Protein AF-A0A222XC45-F1 (afdb_monomer)

Secondary structure (DSSP, 8-state):
-EEEE----TTTTT--SS-SS-BHHHHHHHHHHHHHHS-EEEE-SS--S-EE-SSS-GGG--TT-EEES----SSPPPPTTTSTT-EEEEESSHHHHHHHHHTT---TT--EE--GGGGHHHHTHHHHHH-PPPTT-EEEE--GGGHHHHTT--SSEE--SBS-HHHHHHHHHH-SEEEESSHHHHHHHHHTT--EEE---SS---HHHHHHHHHHTTPPP-PPPPHHHHHHSPPP---------GGGS----HHHHHHTT-EE-

Structure (mmCIF, N/CA/C/O backbone):
data_AF-A0A222XC45-F1
#
_entry.id   AF-A0A222XC45-F1
#
loop_
_atom_site.group_PDB
_atom_site.id
_atom_site.type_symbol
_atom_site.label_atom_id
_atom_site.label_alt_id
_atom_site.label_comp_id
_atom_site.label_asym_id
_atom_site.label_entity_id
_atom_site.label_seq_id
_atom_site.pdbx_PDB_ins_code
_atom_site.Cartn_x
_atom_site.Cartn_y
_atom_site.Cartn_z
_atom_site.occupancy
_atom_site.B_iso_or_equiv
_atom_site.auth_seq_id
_atom_site.auth_comp_id
_atom_site.auth_asym_id
_atom_site.auth_atom_id
_atom_site.pdbx_PDB_model_num
ATOM 1 N N . MET A 1 1 ? 15.148 -17.711 -8.755 1.00 93.00 1 MET A N 1
ATOM 2 C CA . MET A 1 1 ? 14.797 -16.558 -9.605 1.00 93.00 1 MET A CA 1
ATOM 3 C C . MET A 1 1 ? 14.612 -15.348 -8.702 1.00 93.00 1 MET A C 1
ATOM 5 O O . MET A 1 1 ? 13.941 -15.463 -7.682 1.00 93.00 1 MET A O 1
ATOM 9 N N . GLU A 1 2 ? 15.251 -14.234 -9.032 1.00 96.19 2 GLU A N 1
ATOM 10 C CA . GLU A 1 2 ? 15.217 -12.969 -8.301 1.00 96.19 2 GLU A CA 1
ATOM 11 C C . GLU A 1 2 ? 14.488 -11.900 -9.123 1.00 96.19 2 GLU A C 1
ATOM 13 O O . GLU A 1 2 ? 14.748 -11.747 -10.317 1.00 96.19 2 GLU A O 1
ATOM 18 N N . LEU A 1 3 ? 13.619 -11.124 -8.477 1.00 97.62 3 LEU A N 1
ATOM 19 C CA . LEU A 1 3 ? 12.973 -9.950 -9.057 1.00 97.62 3 LEU A CA 1
ATOM 20 C C . LEU A 1 3 ? 13.568 -8.674 -8.450 1.00 97.62 3 LEU A C 1
ATOM 22 O O . LEU A 1 3 ? 13.456 -8.422 -7.249 1.00 97.62 3 LEU A O 1
ATOM 26 N N . ARG A 1 4 ? 14.172 -7.837 -9.291 1.00 97.19 4 ARG A N 1
ATOM 27 C CA . ARG A 1 4 ? 14.658 -6.506 -8.931 1.00 97.19 4 ARG A CA 1
ATOM 28 C C . ARG A 1 4 ? 13.483 -5.551 -8.766 1.00 97.19 4 ARG A C 1
ATOM 30 O O . ARG A 1 4 ? 12.680 -5.349 -9.675 1.00 97.19 4 ARG A O 1
ATOM 37 N N . THR A 1 5 ? 13.430 -4.919 -7.604 1.00 96.25 5 THR A N 1
ATOM 38 C CA . THR A 1 5 ? 12.407 -3.938 -7.234 1.00 96.25 5 THR A CA 1
ATOM 39 C C . THR A 1 5 ? 13.039 -2.779 -6.470 1.00 96.25 5 THR A C 1
ATOM 41 O O . THR A 1 5 ? 14.241 -2.775 -6.200 1.00 96.25 5 THR A O 1
ATOM 44 N N . PHE A 1 6 ? 12.222 -1.815 -6.067 1.00 95.88 6 PHE A N 1
ATOM 45 C CA . PHE A 1 6 ? 12.532 -0.933 -4.959 1.00 95.88 6 PHE A CA 1
ATOM 46 C C . PHE A 1 6 ? 11.305 -0.793 -4.067 1.00 95.88 6 PHE A C 1
ATOM 48 O O . PHE A 1 6 ? 10.217 -0.510 -4.553 1.00 95.88 6 PHE A O 1
ATOM 55 N N . TYR A 1 7 ? 11.505 -0.941 -2.763 1.00 93.56 7 TYR A N 1
ATOM 56 C CA . TYR A 1 7 ? 10.525 -0.600 -1.736 1.00 93.56 7 TYR A CA 1
ATOM 57 C C . TYR A 1 7 ? 11.253 -0.071 -0.500 1.00 93.56 7 TYR A C 1
ATOM 59 O O . TYR A 1 7 ? 12.473 -0.238 -0.351 1.00 93.56 7 TYR A O 1
ATOM 67 N N . TRP A 1 8 ? 10.520 0.606 0.382 1.00 90.69 8 TRP A N 1
ATOM 68 C CA . TRP A 1 8 ? 11.101 1.094 1.623 1.00 90.69 8 TRP A CA 1
ATOM 69 C C . TRP A 1 8 ? 11.318 -0.070 2.596 1.00 90.69 8 TRP A C 1
ATOM 71 O O . TRP A 1 8 ? 10.376 -0.593 3.178 1.00 90.69 8 TRP A O 1
ATOM 81 N N . ASP A 1 9 ? 12.574 -0.484 2.767 1.00 85.81 9 ASP A N 1
ATOM 82 C CA . ASP A 1 9 ? 12.942 -1.557 3.690 1.00 85.81 9 ASP A CA 1
ATOM 83 C C . ASP A 1 9 ? 13.666 -0.993 4.915 1.00 85.81 9 ASP A C 1
ATOM 85 O O . ASP A 1 9 ? 14.833 -0.593 4.852 1.00 85.81 9 ASP A O 1
ATOM 89 N N . ALA A 1 10 ? 12.970 -0.982 6.050 1.00 81.94 10 ALA A N 1
ATOM 90 C CA . ALA A 1 10 ? 13.527 -0.535 7.320 1.00 81.94 10 ALA A CA 1
ATOM 91 C C . ALA A 1 10 ? 14.574 -1.498 7.901 1.00 81.94 10 ALA A C 1
ATOM 93 O O . ALA A 1 10 ? 15.380 -1.103 8.744 1.00 81.94 10 ALA A O 1
ATOM 94 N N . THR A 1 11 ? 14.579 -2.753 7.446 1.00 75.81 11 THR A N 1
ATOM 95 C CA . THR A 1 11 ? 15.481 -3.795 7.934 1.00 75.81 11 THR A CA 1
ATOM 96 C C . THR A 1 11 ? 16.812 -3.838 7.190 1.00 75.81 11 THR A C 1
ATOM 98 O O . THR A 1 11 ? 17.603 -4.711 7.492 1.00 75.81 11 THR A O 1
ATOM 101 N N . LYS A 1 12 ? 17.098 -2.950 6.221 1.00 66.12 12 LYS A N 1
ATOM 102 C CA . LYS A 1 12 ? 18.358 -2.950 5.434 1.00 66.12 12 LYS A CA 1
ATOM 103 C C . LYS A 1 12 ? 18.837 -4.373 5.067 1.00 66.12 12 LYS A C 1
ATOM 105 O O . LYS A 1 12 ? 19.888 -4.814 5.529 1.00 66.12 12 LYS A O 1
ATOM 110 N N . ASN A 1 13 ? 18.067 -5.095 4.251 1.00 59.66 13 ASN A N 1
ATOM 111 C CA . ASN A 1 13 ? 18.338 -6.494 3.874 1.00 59.66 13 ASN A CA 1
ATOM 112 C C . ASN A 1 13 ? 18.272 -7.492 5.053 1.00 59.66 13 ASN A C 1
ATOM 114 O O . ASN A 1 13 ? 19.072 -8.422 5.119 1.00 59.66 13 ASN A O 1
ATOM 118 N N . GLY A 1 14 ? 17.323 -7.321 5.982 1.00 59.28 14 GLY A N 1
ATOM 119 C CA . GLY A 1 14 ? 17.090 -8.267 7.084 1.00 59.28 14 GLY A CA 1
ATOM 120 C C . GLY A 1 14 ? 17.955 -8.064 8.336 1.00 59.28 14 GLY A C 1
ATOM 121 O O . GLY A 1 14 ? 17.936 -8.905 9.228 1.00 59.28 14 GLY A O 1
ATOM 122 N N . THR A 1 15 ? 18.691 -6.956 8.434 1.00 58.00 15 THR A N 1
ATOM 123 C CA . THR A 1 15 ? 19.473 -6.559 9.613 1.00 58.00 15 THR A CA 1
ATOM 124 C C . THR A 1 15 ? 19.012 -5.211 10.184 1.00 58.00 15 THR A C 1
ATOM 126 O O . THR A 1 15 ? 19.318 -4.135 9.669 1.00 58.00 15 THR A O 1
ATOM 129 N N . SER A 1 16 ? 18.281 -5.244 11.299 1.00 72.94 16 SER A N 1
ATOM 130 C CA . SER A 1 16 ? 17.958 -4.039 12.066 1.00 72.94 16 SER A CA 1
ATOM 131 C C . SER A 1 16 ? 17.801 -4.354 13.545 1.00 72.94 16 SER A C 1
ATOM 133 O O . SER A 1 16 ? 17.233 -5.373 13.916 1.00 72.94 16 SER A O 1
ATOM 135 N N . THR A 1 17 ? 18.300 -3.458 14.394 1.00 68.25 17 THR A N 1
ATOM 136 C CA . THR A 1 17 ? 18.065 -3.490 15.845 1.00 68.25 17 THR A CA 1
ATOM 137 C C . THR A 1 17 ? 16.807 -2.720 16.250 1.00 68.25 17 THR A C 1
ATOM 139 O O . THR A 1 17 ? 16.360 -2.841 17.383 1.00 68.25 17 THR A O 1
ATOM 142 N N . ALA A 1 18 ? 16.234 -1.928 15.335 1.00 81.50 18 ALA A N 1
ATOM 143 C CA . ALA A 1 18 ? 15.063 -1.080 15.574 1.00 81.50 18 ALA A CA 1
ATOM 144 C C . ALA A 1 18 ? 13.784 -1.592 14.887 1.00 81.50 18 ALA A C 1
ATOM 146 O O . ALA A 1 18 ? 12.717 -0.992 15.050 1.00 81.50 18 ALA A O 1
ATOM 147 N N . TRP A 1 19 ? 13.913 -2.647 14.076 1.00 86.75 19 TRP A N 1
ATOM 148 C CA . TRP A 1 19 ? 12.827 -3.234 13.300 1.00 86.75 19 TRP A CA 1
ATOM 149 C C . TRP A 1 19 ? 12.887 -4.753 13.341 1.00 86.75 19 TRP A C 1
ATOM 151 O O . TRP A 1 19 ? 13.942 -5.325 13.072 1.00 86.75 19 TRP A O 1
ATOM 161 N N . ARG A 1 20 ? 11.755 -5.388 13.638 1.00 87.69 20 ARG A N 1
ATOM 162 C CA . ARG A 1 20 ? 11.613 -6.846 13.672 1.00 87.69 20 ARG A CA 1
ATOM 163 C C . ARG A 1 20 ? 11.425 -7.425 12.272 1.00 87.69 20 ARG A C 1
ATOM 165 O O . ARG A 1 20 ? 12.093 -8.389 11.916 1.00 87.69 20 ARG A O 1
ATOM 172 N N . ALA A 1 21 ? 10.504 -6.853 11.501 1.00 87.50 21 ALA A N 1
ATOM 173 C CA . ALA A 1 21 ? 10.130 -7.322 10.167 1.00 87.50 21 ALA A CA 1
ATOM 174 C C . ALA A 1 21 ? 10.193 -6.208 9.109 1.00 87.50 21 ALA A C 1
ATOM 176 O O . ALA A 1 21 ? 10.491 -6.486 7.949 1.00 87.50 21 ALA A O 1
ATOM 177 N N . GLY A 1 22 ? 9.962 -4.953 9.504 1.00 91.75 22 GLY A N 1
ATOM 178 C CA . GLY A 1 22 ? 9.753 -3.823 8.598 1.00 91.75 22 GLY A CA 1
ATOM 179 C C . GLY A 1 22 ? 8.279 -3.420 8.523 1.00 91.75 22 GLY A C 1
ATOM 180 O O . GLY A 1 22 ? 7.419 -4.074 9.099 1.00 91.75 22 GLY A O 1
ATOM 181 N N . ASN A 1 23 ? 7.971 -2.328 7.820 1.00 94.12 23 ASN A N 1
ATOM 182 C CA . ASN A 1 23 ? 6.582 -1.898 7.629 1.00 94.12 23 ASN A CA 1
ATOM 183 C C . ASN A 1 23 ? 5.822 -2.938 6.803 1.00 94.12 23 ASN A C 1
ATOM 185 O O . ASN A 1 23 ? 6.148 -3.143 5.636 1.00 94.12 23 ASN A O 1
ATOM 189 N N . ALA A 1 24 ? 4.802 -3.554 7.398 1.00 96.06 24 ALA A N 1
ATOM 190 C CA . ALA A 1 24 ? 4.025 -4.633 6.801 1.00 96.06 24 ALA A CA 1
ATOM 191 C C . ALA A 1 24 ? 3.555 -4.333 5.368 1.00 96.06 24 ALA A C 1
ATOM 193 O O . ALA A 1 24 ? 3.669 -5.185 4.496 1.00 96.06 24 ALA A O 1
ATOM 194 N N . GLY A 1 25 ? 3.084 -3.122 5.066 1.00 94.88 25 GLY A N 1
ATOM 195 C CA . GLY A 1 25 ? 2.638 -2.835 3.700 1.00 94.88 25 GLY A CA 1
ATOM 196 C C . GLY A 1 25 ? 3.777 -2.639 2.697 1.00 94.88 25 GLY A C 1
ATOM 197 O O . GLY A 1 25 ? 3.625 -2.993 1.535 1.00 94.88 25 GLY A O 1
ATOM 198 N N . ASP A 1 26 ? 4.949 -2.170 3.132 1.00 95.31 26 ASP A N 1
ATOM 199 C CA . ASP A 1 26 ? 6.130 -2.149 2.262 1.00 95.31 26 ASP A CA 1
ATOM 200 C C . ASP A 1 26 ? 6.701 -3.569 2.071 1.00 95.31 26 ASP A C 1
ATOM 202 O O . ASP A 1 26 ? 7.092 -3.941 0.964 1.00 95.31 26 ASP A O 1
ATOM 206 N N . VAL A 1 27 ? 6.696 -4.396 3.124 1.00 95.50 27 VAL A N 1
ATOM 207 C CA . VAL A 1 27 ? 7.134 -5.804 3.089 1.00 95.50 27 VAL A CA 1
ATOM 208 C C . VAL A 1 27 ? 6.237 -6.658 2.190 1.00 95.50 27 VAL A C 1
ATOM 210 O O . VAL A 1 27 ? 6.737 -7.591 1.566 1.00 95.50 27 VAL A O 1
ATOM 213 N N . PHE A 1 28 ? 4.958 -6.304 2.042 1.00 97.25 28 PHE A N 1
ATOM 214 C CA . PHE A 1 28 ? 3.998 -6.992 1.171 1.00 97.25 28 PHE A CA 1
ATOM 215 C C . PHE A 1 28 ? 4.427 -7.073 -0.304 1.00 97.25 28 PHE A C 1
ATOM 217 O O . PHE A 1 28 ? 4.005 -7.978 -1.022 1.00 97.25 28 PHE A O 1
ATOM 224 N N . ASN A 1 29 ? 5.343 -6.205 -0.756 1.00 97.06 29 ASN A N 1
ATOM 225 C CA . ASN A 1 29 ? 5.992 -6.358 -2.062 1.00 97.06 29 ASN A CA 1
ATOM 226 C C . ASN A 1 29 ? 6.600 -7.769 -2.241 1.00 97.06 29 ASN A C 1
ATOM 228 O O . ASN A 1 29 ? 6.591 -8.295 -3.354 1.00 97.06 29 ASN A O 1
ATOM 232 N N . ARG A 1 30 ? 7.131 -8.383 -1.168 1.00 95.50 30 ARG A N 1
ATOM 233 C CA . ARG A 1 30 ? 7.750 -9.724 -1.199 1.00 95.50 30 ARG A CA 1
ATOM 234 C C . ARG A 1 30 ? 6.730 -10.791 -1.550 1.00 95.50 30 ARG A C 1
ATOM 236 O O . ARG A 1 30 ? 6.966 -11.573 -2.466 1.00 95.50 30 ARG A O 1
ATOM 243 N N . ASP A 1 31 ? 5.589 -10.748 -0.881 1.00 96.31 31 ASP A N 1
ATOM 244 C CA . ASP A 1 31 ? 4.510 -11.697 -1.103 1.00 96.31 31 ASP A CA 1
ATOM 245 C C . ASP A 1 31 ? 3.952 -11.542 -2.525 1.00 96.31 31 ASP A C 1
ATOM 247 O O . ASP A 1 31 ? 3.673 -12.536 -3.189 1.00 96.31 31 ASP A O 1
ATOM 251 N N . LEU A 1 32 ? 3.823 -10.302 -3.025 1.00 96.88 32 LEU A N 1
ATOM 252 C CA . LEU A 1 32 ? 3.335 -10.042 -4.385 1.00 96.88 32 LEU A CA 1
ATOM 253 C C . LEU A 1 32 ? 4.292 -10.604 -5.438 1.00 96.88 32 LEU A C 1
ATOM 255 O O . LEU A 1 32 ? 3.852 -11.193 -6.421 1.00 96.88 32 LEU A O 1
ATOM 259 N N . ALA A 1 33 ? 5.599 -10.438 -5.243 1.00 96.88 33 ALA A N 1
ATOM 260 C CA . ALA A 1 33 ? 6.601 -10.970 -6.160 1.00 96.88 33 ALA A CA 1
ATOM 261 C C . ALA A 1 33 ? 6.611 -12.502 -6.198 1.00 96.88 33 ALA A C 1
ATOM 263 O O . ALA A 1 33 ? 6.712 -13.094 -7.276 1.00 96.88 33 ALA A O 1
ATOM 264 N N . GLU A 1 34 ? 6.487 -13.138 -5.033 1.00 96.75 34 GLU A N 1
ATOM 265 C CA . GLU A 1 34 ? 6.388 -14.591 -4.932 1.00 96.75 34 GLU A CA 1
ATOM 266 C C . GLU A 1 34 ? 5.096 -15.095 -5.578 1.00 96.75 34 GLU A C 1
ATOM 268 O O . GLU A 1 34 ? 5.139 -16.020 -6.384 1.00 96.75 34 GLU A O 1
ATOM 273 N N . TYR A 1 35 ? 3.967 -14.437 -5.314 1.00 96.38 35 TYR A N 1
ATOM 274 C CA . TYR A 1 35 ? 2.675 -14.815 -5.875 1.00 96.38 35 TYR A CA 1
ATOM 275 C C . TYR A 1 35 ? 2.621 -14.656 -7.404 1.00 96.38 35 TYR A C 1
ATOM 277 O O . TYR A 1 35 ? 2.186 -15.565 -8.107 1.00 96.38 35 TYR A O 1
ATOM 285 N N . LEU A 1 36 ? 3.068 -13.512 -7.933 1.00 96.56 36 LEU A N 1
ATOM 286 C CA . LEU A 1 36 ? 2.960 -13.193 -9.361 1.00 96.56 36 LEU A CA 1
ATOM 287 C C . LEU A 1 36 ? 4.013 -13.907 -10.216 1.00 96.56 36 LEU A C 1
ATOM 289 O O . LEU A 1 36 ? 3.746 -14.234 -11.372 1.00 96.56 36 LEU A O 1
ATOM 293 N N . TYR A 1 37 ? 5.216 -14.123 -9.677 1.00 97.25 37 TYR A N 1
ATOM 294 C CA . TYR A 1 37 ? 6.362 -14.572 -10.472 1.00 97.25 37 TYR A CA 1
ATOM 295 C C . TYR A 1 37 ? 7.114 -15.761 -9.877 1.00 97.25 37 TYR A C 1
ATOM 297 O O . TYR A 1 37 ? 8.051 -16.234 -10.512 1.00 97.25 37 TYR A O 1
ATOM 305 N N . GLY A 1 38 ? 6.780 -16.240 -8.675 1.00 96.81 38 GLY A N 1
ATOM 306 C CA . GLY A 1 38 ? 7.584 -17.253 -7.982 1.00 96.81 38 GLY A CA 1
ATOM 307 C C . GLY A 1 38 ? 9.016 -16.778 -7.712 1.00 96.81 38 GLY A C 1
ATOM 308 O O . GLY A 1 38 ? 9.960 -17.570 -7.772 1.00 96.81 38 GLY A O 1
ATOM 309 N N . ALA A 1 39 ? 9.202 -15.469 -7.512 1.00 96.81 39 ALA A N 1
ATOM 310 C CA . ALA A 1 39 ? 10.512 -14.838 -7.417 1.00 96.81 39 ALA A CA 1
ATOM 311 C C . ALA A 1 39 ? 10.760 -14.238 -6.033 1.00 96.81 39 ALA A C 1
ATOM 313 O O . ALA A 1 39 ? 9.886 -13.607 -5.444 1.00 96.81 39 ALA A O 1
ATOM 314 N N . GLN A 1 40 ? 11.998 -14.359 -5.555 1.00 95.69 40 GLN A N 1
ATOM 315 C CA . GLN A 1 40 ? 12.440 -13.637 -4.366 1.00 95.69 40 GLN A CA 1
ATOM 316 C C . GLN A 1 40 ? 12.762 -12.189 -4.729 1.00 95.69 40 GLN A C 1
ATOM 318 O O . GLN A 1 40 ? 13.377 -11.918 -5.763 1.00 95.69 40 GLN A O 1
ATOM 323 N N . LEU A 1 41 ? 12.373 -11.245 -3.876 1.00 93.81 41 LEU A N 1
ATOM 324 C CA . LEU A 1 41 ? 12.697 -9.845 -4.112 1.00 93.81 41 LEU A CA 1
ATOM 325 C C . LEU A 1 41 ? 14.156 -9.524 -3.824 1.00 93.81 41 LEU A C 1
ATOM 327 O O . LEU A 1 41 ? 14.688 -9.823 -2.757 1.00 93.81 41 LEU A O 1
ATOM 331 N N . ARG A 1 42 ? 14.738 -8.753 -4.737 1.00 93.19 42 ARG A N 1
ATOM 332 C CA . ARG A 1 42 ? 16.016 -8.080 -4.565 1.00 93.19 42 ARG A CA 1
ATOM 333 C C . ARG A 1 42 ? 15.803 -6.572 -4.602 1.00 93.19 42 ARG A C 1
ATOM 335 O O . ARG A 1 42 ? 15.487 -5.998 -5.645 1.00 93.19 42 ARG A O 1
ATOM 342 N N . ASN A 1 43 ? 15.991 -5.921 -3.457 1.00 92.12 43 ASN A N 1
ATOM 343 C CA . ASN A 1 43 ? 15.847 -4.472 -3.351 1.00 92.12 43 ASN A CA 1
ATOM 344 C C . ASN A 1 43 ? 17.051 -3.769 -4.011 1.00 92.12 43 ASN A C 1
ATOM 346 O O . ASN A 1 43 ? 18.186 -3.882 -3.548 1.00 92.12 43 ASN A O 1
ATOM 350 N N . ALA A 1 44 ? 16.812 -3.064 -5.117 1.00 92.88 44 ALA A N 1
ATOM 351 C CA . ALA A 1 44 ? 17.819 -2.384 -5.923 1.00 92.88 44 ALA A CA 1
ATOM 352 C C . ALA A 1 44 ? 17.631 -0.862 -5.822 1.00 92.88 44 ALA A C 1
ATOM 354 O O . ALA A 1 44 ? 16.786 -0.264 -6.487 1.00 92.88 44 ALA A O 1
ATOM 355 N N . ALA A 1 45 ? 18.436 -0.208 -4.982 1.00 90.88 45 ALA A N 1
ATOM 356 C CA . ALA A 1 45 ? 18.274 1.218 -4.683 1.00 90.88 45 ALA A CA 1
ATOM 357 C C . ALA A 1 45 ? 18.762 2.169 -5.791 1.00 90.88 45 ALA A C 1
ATOM 359 O O . ALA A 1 45 ? 18.259 3.290 -5.874 1.00 90.88 45 ALA A O 1
ATOM 360 N N . HIS A 1 46 ? 19.727 1.735 -6.609 1.00 92.06 46 HIS A N 1
ATOM 361 C CA . HIS A 1 46 ? 20.493 2.617 -7.504 1.00 92.06 46 HIS A CA 1
ATOM 362 C C . HIS A 1 46 ? 20.515 2.173 -8.971 1.00 92.06 46 HIS A C 1
ATOM 364 O O . HIS A 1 46 ? 21.034 2.894 -9.816 1.00 92.06 46 HIS A O 1
ATOM 370 N N . ASN A 1 47 ? 19.965 1.002 -9.290 1.00 93.19 47 ASN A N 1
ATOM 371 C CA . ASN A 1 47 ? 19.946 0.470 -10.648 1.00 93.19 47 ASN A CA 1
ATOM 372 C C . ASN A 1 47 ? 18.498 0.381 -11.120 1.00 93.19 47 ASN A C 1
ATOM 374 O O . ASN A 1 47 ? 17.695 -0.256 -10.444 1.00 93.19 47 ASN A O 1
ATOM 378 N N . GLY A 1 48 ? 18.190 1.000 -12.261 1.00 95.75 48 GLY A N 1
ATOM 379 C CA . GLY A 1 48 ? 16.884 0.889 -12.909 1.00 95.75 48 GLY A CA 1
ATOM 380 C C . GLY A 1 48 ? 16.648 -0.479 -13.560 1.00 95.75 48 GLY A C 1
ATOM 381 O O . GLY A 1 48 ? 17.414 -1.432 -13.347 1.00 95.75 48 GLY A O 1
ATOM 382 N N . GLY A 1 49 ? 15.576 -0.589 -14.344 1.00 97.38 49 GLY A N 1
ATOM 383 C CA . GLY A 1 49 ? 15.093 -1.879 -14.842 1.00 97.38 49 GLY A CA 1
ATOM 384 C C . GLY A 1 49 ? 14.520 -2.723 -13.705 1.00 97.38 49 GLY A C 1
ATOM 385 O O . GLY A 1 49 ? 14.927 -3.868 -13.507 1.00 97.38 49 GLY A O 1
ATOM 386 N N . ARG A 1 50 ? 13.652 -2.116 -12.893 1.00 98.19 50 ARG A N 1
ATOM 387 C CA . ARG A 1 50 ? 12.987 -2.729 -11.737 1.00 98.19 50 ARG A CA 1
ATOM 388 C C . ARG A 1 50 ? 11.481 -2.776 -11.950 1.00 98.19 50 ARG A C 1
ATOM 390 O O . ARG A 1 50 ? 10.941 -1.972 -12.701 1.00 98.19 50 ARG A O 1
ATOM 397 N N . LEU A 1 51 ? 10.794 -3.647 -11.217 1.00 98.62 51 LEU A N 1
ATOM 398 C CA . LEU A 1 51 ? 9.340 -3.578 -11.062 1.00 98.62 51 LEU A CA 1
ATOM 399 C C . LEU A 1 51 ? 8.988 -2.883 -9.744 1.00 98.62 51 LEU A C 1
ATOM 401 O O . LEU A 1 51 ? 9.390 -3.359 -8.684 1.00 98.62 51 LEU A O 1
ATOM 405 N N . LEU A 1 52 ? 8.248 -1.775 -9.791 1.00 98.50 52 LEU A N 1
ATOM 406 C CA . LEU A 1 52 ? 7.763 -1.054 -8.609 1.00 98.50 52 LEU A CA 1
ATOM 407 C C . LEU A 1 52 ? 6.272 -1.352 -8.390 1.00 98.50 52 LEU A C 1
ATOM 409 O O . LEU A 1 52 ? 5.464 -1.034 -9.263 1.00 98.50 52 LEU A O 1
ATOM 413 N N . LEU A 1 53 ? 5.915 -1.940 -7.240 1.00 97.75 53 LEU A N 1
ATOM 414 C CA . LEU A 1 53 ? 4.554 -2.429 -6.961 1.00 97.75 53 LEU A CA 1
ATOM 415 C C . LEU A 1 53 ? 3.836 -1.575 -5.907 1.00 97.75 53 LEU A C 1
ATOM 417 O O . LEU A 1 53 ? 2.915 -0.839 -6.242 1.00 97.75 53 LEU A O 1
ATOM 421 N N . VAL A 1 54 ? 4.272 -1.633 -4.645 1.00 97.69 54 VAL A N 1
ATOM 422 C CA . VAL A 1 54 ? 3.573 -1.007 -3.508 1.00 97.69 54 VAL A CA 1
ATOM 423 C C . VAL A 1 54 ? 4.452 0.034 -2.825 1.00 97.69 54 VAL A C 1
ATOM 425 O O . VAL A 1 54 ? 5.659 -0.152 -2.657 1.00 97.69 54 VAL A O 1
ATOM 428 N N . GLY A 1 55 ? 3.822 1.129 -2.396 1.00 96.50 55 GLY A N 1
ATOM 429 C CA . GLY A 1 55 ? 4.429 2.135 -1.531 1.00 96.50 55 GLY A CA 1
ATOM 430 C C . GLY A 1 55 ? 4.384 3.549 -2.103 1.00 96.50 55 GLY A C 1
ATOM 431 O O . GLY A 1 55 ? 4.129 3.796 -3.281 1.00 96.50 55 GLY A O 1
ATOM 432 N N . SER A 1 56 ? 4.671 4.532 -1.250 1.00 96.88 56 SER A N 1
ATOM 433 C CA . SER A 1 56 ? 4.699 5.954 -1.629 1.00 96.88 56 SER A CA 1
ATOM 434 C C . SER A 1 56 ? 6.056 6.367 -2.219 1.00 96.88 56 SER A C 1
ATOM 436 O O . SER A 1 56 ? 6.770 7.220 -1.673 1.00 96.88 56 SER A O 1
ATOM 438 N N . ILE A 1 57 ? 6.450 5.697 -3.302 1.00 97.25 57 ILE A N 1
ATOM 439 C CA . ILE A 1 57 ? 7.824 5.683 -3.820 1.00 97.25 57 ILE A CA 1
ATOM 440 C C . ILE A 1 57 ? 7.956 6.075 -5.296 1.00 97.25 57 ILE A C 1
ATOM 442 O O . ILE A 1 57 ? 9.041 5.928 -5.841 1.00 97.25 57 ILE A O 1
ATOM 446 N N . VAL A 1 58 ? 6.929 6.641 -5.941 1.00 98.06 58 VAL A N 1
ATOM 447 C CA . VAL A 1 58 ? 7.035 7.036 -7.368 1.00 98.06 58 VAL A CA 1
ATOM 448 C C . VAL A 1 58 ? 8.197 8.009 -7.642 1.00 98.06 58 VAL A C 1
ATOM 450 O O . VAL A 1 58 ? 8.839 7.945 -8.677 1.00 98.06 58 VAL A O 1
ATOM 453 N N . HIS A 1 59 ? 8.565 8.843 -6.665 1.00 97.38 59 HIS A N 1
ATOM 454 C CA . HIS A 1 59 ? 9.741 9.726 -6.705 1.00 97.38 59 HIS A CA 1
ATOM 455 C C . HIS A 1 59 ? 11.098 8.992 -6.790 1.00 97.38 59 HIS A C 1
ATOM 457 O O . HIS A 1 59 ? 12.148 9.627 -6.805 1.00 97.38 59 HIS A O 1
ATOM 463 N N . ARG A 1 60 ? 11.096 7.656 -6.759 1.00 97.69 60 ARG A N 1
ATOM 464 C CA . ARG A 1 60 ? 12.287 6.800 -6.782 1.00 97.69 60 ARG A CA 1
ATOM 465 C C . ARG A 1 60 ? 12.461 6.068 -8.101 1.00 97.69 60 ARG A C 1
ATOM 467 O O . ARG A 1 60 ? 13.370 5.245 -8.155 1.00 97.69 60 ARG A O 1
ATOM 474 N N . VAL A 1 61 ? 11.619 6.325 -9.105 1.00 98.12 61 VAL A N 1
ATOM 475 C CA . VAL A 1 61 ? 11.778 5.758 -10.451 1.00 98.12 61 VAL A CA 1
ATOM 476 C C . VAL A 1 61 ? 13.174 6.041 -11.004 1.00 98.12 61 VAL A C 1
ATOM 478 O O . VAL A 1 61 ? 13.767 7.082 -10.726 1.00 98.12 61 VAL A O 1
ATOM 481 N N . LEU A 1 62 ? 13.700 5.071 -11.741 1.00 98.25 62 LEU A N 1
ATOM 482 C CA . LEU A 1 62 ? 14.981 5.104 -12.437 1.00 98.25 62 LEU A CA 1
ATOM 483 C C . LEU A 1 62 ? 14.782 4.611 -13.880 1.00 98.25 62 LEU A C 1
ATOM 485 O O . LEU A 1 62 ? 13.776 3.951 -14.155 1.00 98.25 62 LEU A O 1
ATOM 489 N N . PRO A 1 63 ? 15.729 4.874 -14.803 1.00 98.31 63 PRO A N 1
ATOM 490 C CA . PRO A 1 63 ? 15.592 4.482 -16.203 1.00 98.31 63 PRO A CA 1
ATOM 491 C C . PRO A 1 63 ? 15.223 3.002 -16.385 1.00 98.31 63 PRO A C 1
ATOM 493 O O . PRO A 1 63 ? 15.790 2.122 -15.735 1.00 98.31 63 PRO A O 1
ATOM 496 N N . GLY A 1 64 ? 14.283 2.728 -17.288 1.00 98.12 64 GLY A N 1
ATOM 497 C CA . GLY A 1 64 ? 13.828 1.372 -17.613 1.00 98.12 64 GLY A CA 1
ATOM 498 C C . GLY A 1 64 ? 12.924 0.695 -16.576 1.00 98.12 64 GLY A C 1
ATOM 499 O O . GLY A 1 64 ? 12.585 -0.472 -16.762 1.00 98.12 64 GLY A O 1
ATOM 500 N N . ASP A 1 65 ? 12.548 1.365 -15.483 1.00 98.69 65 ASP A N 1
ATOM 501 C CA . ASP A 1 65 ? 11.607 0.792 -14.514 1.00 98.69 65 ASP A CA 1
ATOM 502 C C . ASP A 1 65 ? 10.212 0.554 -15.110 1.00 98.69 65 ASP A C 1
ATOM 504 O O . ASP A 1 65 ? 9.719 1.308 -15.946 1.00 98.69 65 ASP A O 1
ATOM 508 N N . VAL A 1 66 ? 9.523 -0.463 -14.602 1.00 98.62 66 VAL A N 1
ATOM 509 C CA . VAL A 1 66 ? 8.091 -0.674 -14.817 1.00 98.62 66 VAL A CA 1
ATOM 510 C C . VAL A 1 66 ? 7.363 -0.382 -13.513 1.00 98.62 66 VAL A C 1
ATOM 512 O O . VAL A 1 66 ? 7.690 -0.936 -12.465 1.00 98.62 66 VAL A O 1
ATOM 515 N N . VAL A 1 67 ? 6.365 0.491 -13.577 1.00 98.62 67 VAL A N 1
ATOM 516 C CA . VAL A 1 67 ? 5.564 0.926 -12.435 1.00 98.62 67 VAL A CA 1
ATOM 517 C C . VAL A 1 67 ? 4.166 0.327 -12.521 1.00 98.62 67 VAL A C 1
ATOM 519 O O . VAL A 1 67 ? 3.476 0.468 -13.530 1.00 98.62 67 VAL A O 1
ATOM 522 N N . SER A 1 68 ? 3.752 -0.342 -11.451 1.00 98.12 68 SER A N 1
ATOM 523 C CA . SER A 1 68 ? 2.503 -1.095 -11.368 1.00 98.12 68 SER A CA 1
ATOM 524 C C . SER A 1 68 ? 1.899 -0.916 -9.968 1.00 98.12 68 SER A C 1
ATOM 526 O O . SER A 1 68 ? 1.722 -1.870 -9.217 1.00 98.12 68 SER A O 1
ATOM 528 N N . GLY A 1 69 ? 1.587 0.339 -9.613 1.00 94.88 69 GLY A N 1
ATOM 529 C CA . GLY A 1 69 ? 0.719 0.652 -8.468 1.00 94.88 69 GLY A CA 1
ATOM 530 C C . GLY A 1 69 ? 1.288 1.543 -7.358 1.00 94.88 69 GLY A C 1
ATOM 531 O O . GLY A 1 69 ? 0.560 1.893 -6.432 1.00 94.88 69 GLY A O 1
ATOM 532 N N . VAL A 1 70 ? 2.549 1.978 -7.443 1.00 97.94 70 VAL A N 1
ATOM 533 C CA . VAL A 1 70 ? 3.122 2.889 -6.432 1.00 97.94 70 VAL A CA 1
ATOM 534 C C . VAL A 1 70 ? 2.470 4.275 -6.472 1.00 97.94 70 VAL A C 1
ATOM 536 O O . VAL A 1 70 ? 1.906 4.702 -7.481 1.00 97.94 70 VAL A O 1
ATOM 539 N N . GLY A 1 71 ? 2.578 5.002 -5.360 1.00 97.88 71 GLY A N 1
ATOM 540 C CA . GLY A 1 71 ? 1.960 6.310 -5.170 1.00 97.88 71 GLY A CA 1
ATOM 541 C C . GLY A 1 71 ? 2.934 7.473 -4.966 1.00 97.88 71 GLY A C 1
ATOM 542 O O . GLY A 1 71 ? 4.103 7.308 -4.594 1.00 97.88 71 GLY A O 1
ATOM 543 N N . HIS A 1 72 ? 2.414 8.683 -5.155 1.00 97.31 72 HIS A N 1
ATOM 544 C CA . HIS A 1 72 ? 3.065 9.955 -4.870 1.00 97.31 72 HIS A CA 1
ATOM 545 C C . HIS A 1 72 ? 2.861 10.395 -3.413 1.00 97.31 72 HIS A C 1
ATOM 547 O O . HIS A 1 72 ? 1.878 10.050 -2.761 1.00 97.31 72 HIS A O 1
ATOM 553 N N . LYS A 1 73 ? 3.811 11.161 -2.871 1.00 94.88 73 LYS A N 1
ATOM 554 C CA . LYS A 1 73 ? 3.734 11.715 -1.504 1.00 94.88 73 LYS A CA 1
ATOM 555 C C . LYS A 1 73 ? 4.149 13.184 -1.420 1.00 94.88 73 LYS A C 1
ATOM 557 O O . LYS A 1 73 ? 4.579 13.630 -0.365 1.00 94.88 7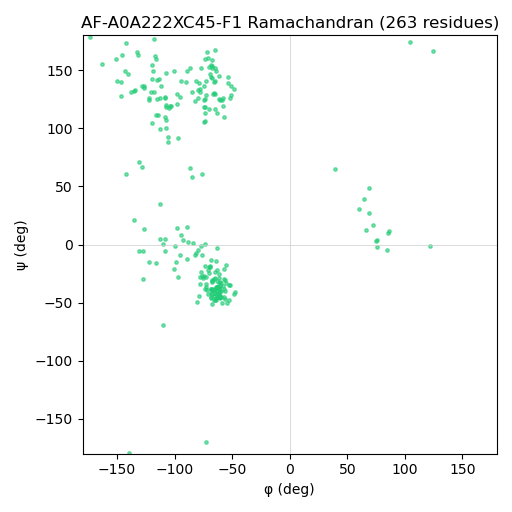3 LYS A O 1
ATOM 562 N N . GLY A 1 74 ? 4.101 13.912 -2.534 1.00 93.50 74 GLY A N 1
ATOM 563 C CA . GLY A 1 74 ? 4.528 15.313 -2.608 1.00 93.50 74 GLY A CA 1
ATOM 564 C C . GLY A 1 74 ? 6.031 15.514 -2.828 1.00 93.50 74 GLY A C 1
ATOM 565 O O . GLY A 1 74 ? 6.477 16.643 -2.990 1.00 93.50 74 GLY A O 1
ATOM 566 N N . SER A 1 75 ? 6.836 14.446 -2.839 1.00 94.25 75 SER A N 1
ATOM 567 C CA . SER A 1 75 ? 8.252 14.535 -3.221 1.00 94.25 75 SER A CA 1
ATOM 568 C C . SER A 1 75 ? 8.384 14.611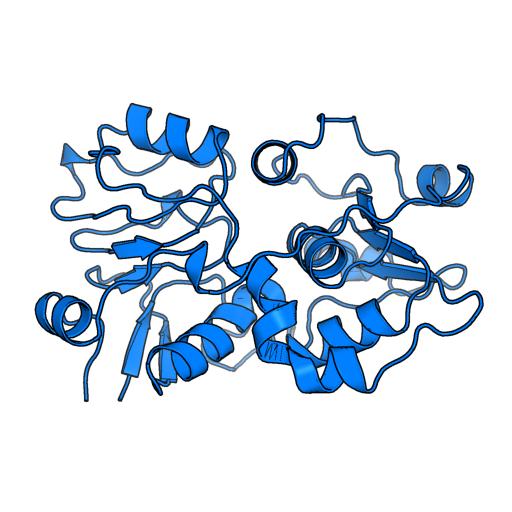 -4.744 1.00 94.25 75 SER A C 1
ATOM 570 O O . SER A 1 75 ? 7.759 13.772 -5.393 1.00 94.25 75 SER A O 1
ATOM 572 N N . PRO A 1 76 ? 9.206 15.517 -5.310 1.00 96.06 76 PRO A N 1
ATOM 573 C CA . PRO A 1 76 ? 9.350 15.670 -6.757 1.00 96.06 76 PRO A CA 1
ATOM 574 C C . PRO A 1 76 ? 9.580 14.339 -7.476 1.00 96.06 76 PRO A C 1
ATOM 576 O O . PRO A 1 76 ? 10.382 13.517 -7.028 1.00 96.06 76 PRO A O 1
ATOM 579 N N . ILE A 1 77 ? 8.856 14.123 -8.574 1.00 97.69 77 ILE A N 1
ATOM 580 C CA . ILE A 1 77 ? 9.049 12.958 -9.439 1.00 97.69 77 ILE A CA 1
ATOM 581 C C . ILE A 1 77 ? 10.172 13.296 -10.433 1.00 97.69 77 ILE A C 1
ATOM 583 O O . ILE A 1 77 ? 10.117 14.372 -11.029 1.00 97.69 77 ILE A O 1
ATOM 587 N N . PRO A 1 78 ? 11.183 12.425 -10.615 1.00 97.75 78 PRO A N 1
ATOM 588 C CA . PRO A 1 78 ? 12.208 12.613 -11.640 1.00 97.75 78 PRO A CA 1
ATOM 589 C C . PRO A 1 78 ? 11.591 12.805 -13.028 1.00 97.75 78 PRO A C 1
ATOM 591 O O . PRO A 1 78 ? 10.640 12.101 -13.367 1.00 97.75 78 PRO A O 1
ATOM 594 N N . LEU A 1 79 ? 12.130 13.723 -13.831 1.00 98.38 79 LEU A N 1
ATOM 595 C CA . LEU A 1 79 ? 11.569 14.044 -15.144 1.00 98.38 79 LEU A CA 1
ATOM 596 C C . LEU A 1 79 ? 11.746 12.883 -16.127 1.00 98.38 79 LEU A C 1
ATOM 598 O O . LEU A 1 79 ? 12.784 12.212 -16.138 1.00 98.38 79 LEU A O 1
ATOM 602 N N . ALA A 1 80 ? 10.760 12.689 -17.004 1.00 98.12 80 ALA A N 1
ATOM 603 C CA . ALA A 1 80 ? 10.804 11.647 -18.028 1.00 98.12 80 ALA A CA 1
ATOM 604 C C . ALA A 1 80 ? 11.994 11.798 -18.991 1.00 98.12 80 ALA A C 1
ATOM 606 O O . ALA A 1 80 ? 12.582 10.802 -19.410 1.00 98.12 80 ALA A O 1
ATOM 607 N N . SER A 1 81 ? 12.406 13.037 -19.283 1.00 97.69 81 SER A N 1
ATOM 608 C CA . SER A 1 81 ? 13.583 13.339 -20.112 1.00 97.69 81 SER A CA 1
ATOM 609 C C . SER A 1 81 ? 14.897 12.814 -19.525 1.00 97.69 81 SER A C 1
ATOM 611 O O . SER A 1 81 ? 15.846 12.579 -20.266 1.00 97.69 81 SER A O 1
ATOM 613 N N . GLU A 1 82 ? 14.960 12.631 -18.206 1.00 96.75 82 GLU A N 1
ATOM 614 C CA . GLU A 1 82 ? 16.141 12.151 -17.479 1.00 96.75 82 GLU A CA 1
ATOM 615 C C . GLU A 1 82 ? 16.060 10.650 -17.160 1.00 96.75 82 GLU A C 1
ATOM 617 O O . GLU A 1 82 ? 17.065 10.027 -16.821 1.00 96.75 82 GLU A O 1
ATOM 622 N N . ASN A 1 83 ? 14.868 10.056 -17.276 1.00 97.25 83 ASN A N 1
ATOM 623 C CA . ASN A 1 83 ? 14.585 8.673 -16.897 1.00 97.25 83 ASN A CA 1
ATOM 624 C C . ASN A 1 83 ? 13.911 7.926 -18.056 1.00 97.25 83 ASN A C 1
ATOM 626 O O . ASN A 1 83 ? 12.739 7.548 -17.965 1.00 97.25 83 ASN A O 1
ATOM 630 N N . PRO A 1 84 ? 14.635 7.711 -19.169 1.00 97.12 84 PRO A N 1
ATOM 631 C CA . PRO A 1 84 ? 14.065 7.088 -20.352 1.00 97.12 84 PRO A CA 1
ATOM 632 C C . PRO A 1 84 ? 13.661 5.635 -20.086 1.00 97.12 84 PRO A C 1
ATOM 634 O O . PRO A 1 84 ? 14.253 4.927 -19.268 1.00 97.12 84 PRO A O 1
ATOM 637 N N . GLY A 1 85 ? 12.654 5.173 -20.826 1.00 96.88 85 GLY A N 1
ATOM 638 C CA . GLY A 1 85 ? 12.207 3.780 -20.796 1.00 96.88 85 GLY A CA 1
ATOM 639 C C . GLY A 1 85 ? 11.386 3.386 -19.568 1.00 96.88 85 GLY A C 1
ATOM 640 O O . GLY A 1 85 ? 11.023 2.218 -19.462 1.00 96.88 85 GLY A O 1
ATOM 641 N N . VAL A 1 86 ? 11.072 4.320 -18.662 1.00 98.56 86 VAL A N 1
ATOM 642 C CA . VAL A 1 86 ? 10.109 4.053 -17.587 1.00 98.56 86 VAL A CA 1
ATOM 643 C C . VAL A 1 86 ? 8.723 3.834 -18.192 1.00 98.56 86 VAL A C 1
ATOM 645 O O . VAL A 1 86 ? 8.256 4.642 -18.994 1.00 98.56 86 VAL A O 1
ATOM 648 N N . ARG A 1 87 ? 8.054 2.751 -17.797 1.00 98.38 87 ARG A N 1
ATOM 649 C CA . ARG A 1 87 ? 6.699 2.398 -18.244 1.00 98.38 87 ARG A CA 1
ATOM 650 C C . ARG A 1 87 ? 5.749 2.386 -17.057 1.00 98.38 87 ARG A C 1
ATOM 652 O O . ARG A 1 87 ? 6.024 1.720 -16.064 1.00 98.38 87 ARG A O 1
ATOM 659 N N . PHE A 1 88 ? 4.600 3.039 -17.183 1.00 98.62 88 PHE A N 1
ATOM 660 C CA . PHE A 1 88 ? 3.541 2.985 -16.178 1.00 98.62 88 PHE A CA 1
ATOM 661 C C . PHE A 1 88 ? 2.407 2.086 -16.672 1.00 98.62 88 PHE A C 1
ATOM 663 O O . PHE A 1 88 ? 1.785 2.378 -17.686 1.00 98.62 88 PHE A O 1
ATOM 670 N N . LEU A 1 89 ? 2.153 0.988 -15.959 1.00 98.62 89 LEU A N 1
ATOM 671 C CA . LEU A 1 89 ? 0.993 0.110 -16.161 1.00 98.62 89 LEU A CA 1
ATOM 672 C C . LEU A 1 89 ? -0.139 0.432 -15.183 1.00 98.62 89 LEU A C 1
ATOM 674 O O . LEU A 1 89 ? -1.308 0.216 -15.492 1.00 98.62 89 LEU A O 1
ATOM 678 N N . GLY A 1 90 ? 0.215 0.963 -14.015 1.00 98.62 90 GLY A N 1
ATOM 679 C CA . GLY A 1 90 ? -0.718 1.376 -12.980 1.00 98.62 90 GLY A CA 1
ATOM 680 C C . GLY A 1 90 ? -0.061 2.296 -11.966 1.00 98.62 90 GLY A C 1
ATOM 681 O O . GLY A 1 90 ? 1.155 2.257 -11.762 1.00 98.62 90 GLY A O 1
ATOM 682 N N . VAL A 1 91 ? -0.877 3.113 -11.314 1.00 98.75 91 VAL A N 1
ATOM 683 C CA . VAL A 1 91 ? -0.481 4.009 -10.216 1.00 98.75 91 VAL A CA 1
ATOM 684 C C . VAL A 1 91 ? -1.477 3.873 -9.071 1.00 98.75 91 VAL A C 1
ATOM 686 O O . VAL A 1 91 ? -2.552 3.320 -9.265 1.00 98.75 91 VAL A O 1
ATOM 689 N N . ARG A 1 92 ? -1.154 4.377 -7.877 1.00 98.38 92 ARG A N 1
ATOM 690 C CA . ARG A 1 92 ? -2.050 4.225 -6.718 1.00 98.38 92 ARG A CA 1
ATOM 691 C C . ARG A 1 92 ? -3.413 4.914 -6.875 1.00 98.38 92 ARG A C 1
ATOM 693 O O . ARG A 1 92 ? -4.411 4.419 -6.354 1.00 98.38 92 ARG A O 1
ATOM 700 N N . GLY A 1 93 ? -3.437 6.077 -7.522 1.00 98.25 93 GLY A N 1
ATOM 701 C CA . GLY A 1 93 ? -4.612 6.940 -7.567 1.00 98.25 93 GLY A CA 1
ATOM 702 C C . GLY A 1 93 ? -4.466 8.143 -8.502 1.00 98.25 93 GLY A C 1
ATOM 703 O O . GLY A 1 93 ? -3.402 8.333 -9.110 1.00 98.25 93 GLY A O 1
ATOM 704 N N . PRO A 1 94 ? -5.527 8.962 -8.611 1.00 98.50 94 PRO A N 1
ATOM 705 C CA . PRO A 1 94 ? -5.613 10.045 -9.588 1.00 98.50 94 PRO A CA 1
ATOM 706 C C . PRO A 1 94 ? -4.622 11.181 -9.342 1.00 98.50 94 PRO A C 1
ATOM 708 O O . PRO A 1 94 ? -4.144 11.784 -10.296 1.00 98.50 94 PRO A O 1
ATOM 711 N N . LEU A 1 95 ? -4.240 11.462 -8.095 1.00 98.50 95 LEU A N 1
ATOM 712 C CA . LEU A 1 95 ? -3.242 12.503 -7.829 1.00 98.50 95 LEU A CA 1
ATOM 713 C C . LEU A 1 95 ? -1.843 12.034 -8.237 1.00 98.50 95 LEU A C 1
ATOM 715 O O . LEU A 1 95 ? -1.036 12.827 -8.714 1.00 98.50 95 LEU A O 1
ATOM 719 N N . THR A 1 96 ? -1.552 10.739 -8.079 1.00 98.69 96 THR A N 1
ATOM 720 C CA . THR A 1 96 ? -0.315 10.156 -8.609 1.00 98.69 96 THR A CA 1
ATOM 721 C C . THR A 1 96 ? -0.315 10.153 -10.135 1.00 98.69 96 THR A C 1
ATOM 723 O O . THR A 1 96 ? 0.708 10.490 -10.725 1.00 98.69 96 THR A O 1
ATOM 726 N N . PHE A 1 97 ? -1.439 9.805 -10.769 1.00 98.75 97 PHE A N 1
ATOM 727 C CA . PHE A 1 97 ? -1.589 9.851 -12.227 1.00 98.75 97 PHE A CA 1
ATOM 728 C C . PHE A 1 97 ? -1.248 11.240 -12.779 1.00 98.75 97 PHE A C 1
ATOM 730 O O . PHE A 1 97 ? -0.403 11.371 -13.665 1.00 98.75 97 PHE A O 1
ATOM 737 N N . GLU A 1 98 ? -1.848 12.276 -12.195 1.00 98.56 98 GLU A N 1
ATOM 738 C CA . GLU A 1 98 ? -1.620 13.663 -12.593 1.00 98.56 98 GLU A CA 1
ATOM 739 C C . GLU A 1 98 ? -0.166 14.098 -12.386 1.00 98.56 98 GLU A C 1
ATOM 741 O O . GLU A 1 98 ? 0.454 14.619 -13.310 1.00 98.56 98 GLU A O 1
ATOM 746 N N . ALA A 1 99 ? 0.433 13.781 -11.235 1.00 98.50 99 ALA A N 1
ATOM 747 C CA . ALA A 1 99 ? 1.833 14.110 -10.970 1.00 98.50 99 ALA A CA 1
ATOM 748 C C . ALA A 1 99 ? 2.807 13.418 -11.948 1.00 98.50 99 ALA A C 1
ATOM 750 O O . ALA A 1 99 ? 3.820 13.996 -12.341 1.00 98.50 99 ALA A O 1
ATOM 751 N N . VAL A 1 100 ? 2.519 12.175 -12.354 1.00 98.56 100 VAL A N 1
ATOM 752 C CA . VAL A 1 100 ? 3.319 11.443 -13.351 1.00 98.56 100 VAL A CA 1
ATOM 753 C C . VAL A 1 100 ? 3.187 12.082 -14.735 1.00 98.56 100 VAL A C 1
ATOM 755 O O . VAL A 1 100 ? 4.193 12.246 -15.428 1.00 98.56 100 VAL A O 1
ATOM 758 N N . ARG A 1 101 ? 1.973 12.498 -15.118 1.00 98.56 101 ARG A N 1
ATOM 759 C CA . ARG A 1 101 ? 1.719 13.237 -16.362 1.00 98.56 101 ARG A CA 1
ATOM 760 C C . ARG A 1 101 ? 2.482 14.561 -16.394 1.00 98.56 101 ARG A C 1
ATOM 762 O O . ARG A 1 101 ? 3.133 14.871 -17.387 1.00 98.56 101 ARG A O 1
ATOM 769 N N . GLU A 1 102 ? 2.440 15.321 -15.302 1.00 98.44 102 GLU A N 1
ATOM 770 C CA . GLU A 1 102 ? 3.152 16.598 -15.158 1.00 98.44 102 GLU A CA 1
ATOM 771 C C . GLU A 1 102 ? 4.679 16.438 -15.217 1.00 98.44 102 GLU A C 1
ATOM 773 O O . GLU A 1 102 ? 5.369 17.311 -15.739 1.00 98.44 102 GLU A O 1
ATOM 778 N N . ALA A 1 103 ? 5.214 15.302 -14.757 1.00 98.44 103 ALA A N 1
ATOM 779 C CA . ALA A 1 103 ? 6.634 14.960 -14.882 1.00 98.44 103 ALA A CA 1
ATOM 780 C C . ALA A 1 103 ? 7.058 14.555 -16.314 1.00 98.44 103 ALA A C 1
ATOM 782 O O . ALA A 1 103 ? 8.233 14.252 -16.552 1.00 98.44 103 ALA A O 1
ATOM 783 N N . GLY A 1 104 ? 6.123 14.559 -17.272 1.00 98.50 104 GLY A N 1
ATOM 784 C CA . GLY A 1 104 ? 6.373 14.337 -18.696 1.00 98.50 104 GLY A CA 1
ATOM 785 C C . GLY A 1 104 ? 6.387 12.872 -19.132 1.00 98.50 104 GLY A C 1
ATOM 786 O O . GLY A 1 104 ? 6.824 12.589 -20.247 1.00 98.50 104 GLY A O 1
ATOM 787 N N . TYR A 1 105 ? 5.953 11.935 -18.283 1.00 98.62 105 TYR A N 1
ATOM 788 C CA . TYR A 1 105 ? 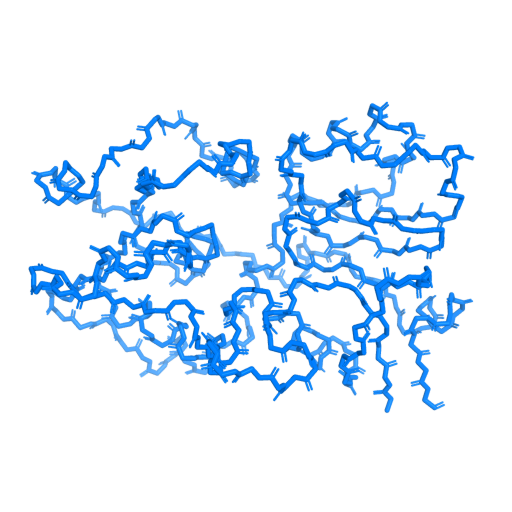5.863 10.524 -18.669 1.00 98.62 105 TYR A CA 1
ATOM 789 C C . TYR A 1 105 ? 4.640 10.258 -19.547 1.00 98.62 105 TYR A C 1
ATOM 791 O O . TYR A 1 105 ? 3.600 10.906 -19.417 1.00 98.62 105 TYR A O 1
ATOM 799 N N . ASP A 1 106 ? 4.750 9.247 -20.407 1.00 98.00 106 ASP A N 1
ATOM 800 C CA . ASP A 1 106 ? 3.606 8.715 -21.139 1.00 98.00 106 ASP A CA 1
ATOM 801 C C . ASP A 1 106 ? 2.666 7.964 -20.184 1.00 98.00 106 ASP A C 1
ATOM 803 O O . ASP A 1 106 ? 3.030 6.951 -19.582 1.00 98.00 106 ASP A O 1
ATOM 807 N N . VAL A 1 107 ? 1.444 8.478 -20.055 1.00 98.12 107 VAL A N 1
ATOM 808 C CA . VAL A 1 107 ? 0.390 7.919 -19.199 1.00 98.12 107 VAL A CA 1
ATOM 809 C C . VAL A 1 107 ? -0.630 7.078 -19.968 1.00 98.12 107 VAL A C 1
ATOM 811 O O . VAL A 1 107 ? -1.528 6.508 -19.353 1.00 98.12 107 VAL A O 1
ATOM 814 N N . SER A 1 108 ? -0.501 6.955 -21.294 1.00 97.75 108 SER A N 1
ATOM 815 C CA . SER A 1 108 ? -1.436 6.179 -22.125 1.00 97.75 108 SER A CA 1
ATOM 816 C C . SER A 1 108 ? -1.419 4.676 -21.814 1.00 97.75 108 SER A C 1
ATOM 818 O O . SER A 1 108 ? -2.411 3.985 -22.037 1.00 97.75 108 SER A O 1
ATOM 820 N N . GLY A 1 109 ? -0.310 4.176 -21.258 1.00 96.06 109 GLY A N 1
ATOM 821 C CA . GLY A 1 109 ? -0.148 2.783 -20.838 1.00 96.06 109 GLY A CA 1
ATOM 822 C C . GLY A 1 109 ? -0.753 2.435 -19.472 1.00 96.06 109 GLY A C 1
ATOM 823 O O . GLY A 1 109 ? -0.778 1.253 -19.118 1.00 96.06 109 GLY A O 1
ATOM 824 N N . ILE A 1 110 ? -1.236 3.424 -18.708 1.00 98.50 110 ILE A N 1
ATOM 825 C CA . ILE A 1 110 ? -1.821 3.205 -17.379 1.00 98.50 110 ILE A CA 1
ATOM 826 C C . ILE A 1 110 ? -3.213 2.590 -17.532 1.00 98.50 110 ILE A C 1
ATOM 828 O O . ILE A 1 110 ? -4.118 3.206 -18.088 1.00 98.50 110 ILE A O 1
ATOM 832 N N . ARG A 1 111 ? -3.393 1.378 -17.001 1.00 98.31 111 ARG A N 1
ATOM 833 C CA . ARG A 1 111 ? -4.640 0.601 -17.107 1.00 98.31 111 ARG A CA 1
ATOM 834 C C . ARG A 1 111 ? -5.516 0.670 -15.860 1.00 98.31 111 ARG A C 1
ATOM 836 O O . ARG A 1 111 ? -6.706 0.404 -15.955 1.00 98.31 111 ARG A O 1
ATOM 843 N N . TYR A 1 112 ? -4.940 1.016 -14.712 1.00 98.50 112 TYR A N 1
ATOM 844 C CA . TYR A 1 112 ? -5.654 1.091 -13.439 1.00 98.50 112 TYR A CA 1
ATOM 845 C C . TYR A 1 112 ? -5.034 2.133 -12.500 1.00 98.50 112 TYR A C 1
ATOM 847 O O . TYR A 1 112 ? -3.872 2.529 -12.651 1.00 98.50 112 TYR A O 1
ATOM 855 N N . GLN A 1 113 ? -5.827 2.572 -11.523 1.00 98.31 113 GLN A N 1
ATOM 856 C CA . GLN A 1 113 ? -5.436 3.554 -10.515 1.00 98.31 113 GLN A CA 1
ATOM 857 C C . GLN A 1 113 ? -5.802 3.039 -9.119 1.00 98.31 113 GLN A C 1
ATOM 859 O O . GLN A 1 113 ? -6.748 3.525 -8.517 1.00 98.31 113 GLN A O 1
ATOM 864 N N . TYR A 1 114 ? -5.090 2.023 -8.632 1.00 98.00 114 TYR A N 1
ATOM 865 C CA . TYR A 1 114 ? -5.341 1.373 -7.343 1.00 98.00 114 TYR A CA 1
ATOM 866 C C . TYR A 1 114 ? -4.022 0.983 -6.671 1.00 98.00 114 TYR A C 1
ATOM 868 O O . TYR A 1 114 ? -3.043 0.660 -7.349 1.00 98.00 114 TYR A O 1
ATOM 876 N N . ASP A 1 115 ? -3.992 0.983 -5.335 1.00 98.06 115 ASP A N 1
ATOM 877 C CA . ASP A 1 115 ? -2.855 0.447 -4.579 1.00 98.06 115 ASP A CA 1
ATOM 878 C C . ASP A 1 115 ? -2.871 -1.093 -4.635 1.00 98.06 115 ASP A C 1
ATOM 880 O O . ASP A 1 115 ? -3.872 -1.686 -4.222 1.00 98.06 115 ASP A O 1
ATOM 884 N N . PRO A 1 116 ? -1.800 -1.780 -5.078 1.00 98.25 116 PRO A N 1
ATOM 885 C CA . PRO A 1 116 ? -1.759 -3.242 -5.061 1.00 98.25 116 PRO A CA 1
ATOM 886 C C . PRO A 1 116 ? -1.817 -3.833 -3.652 1.00 98.25 116 PRO A C 1
ATOM 888 O O . PRO A 1 116 ? -2.135 -5.008 -3.511 1.00 98.25 116 PRO A O 1
ATOM 891 N N . GLY A 1 117 ? -1.603 -3.036 -2.598 1.00 97.75 117 GLY A N 1
ATOM 892 C CA . GLY A 1 117 ? -1.919 -3.404 -1.219 1.00 97.75 117 GLY A CA 1
ATOM 893 C C . GLY A 1 117 ? -3.383 -3.812 -1.009 1.00 97.75 117 GLY A C 1
ATOM 894 O O . GLY A 1 117 ? -3.682 -4.486 -0.030 1.00 97.75 117 GLY A O 1
ATOM 895 N N . LEU A 1 118 ? -4.293 -3.482 -1.932 1.00 97.75 118 LEU A N 1
ATOM 896 C CA . LEU A 1 118 ? -5.672 -3.980 -1.929 1.00 97.75 118 LEU A CA 1
ATOM 897 C C . LEU A 1 118 ? -5.776 -5.486 -2.241 1.00 97.75 118 LEU A C 1
ATOM 899 O O . LEU A 1 118 ? -6.763 -6.123 -1.882 1.00 97.75 118 LEU A O 1
ATOM 903 N N . LEU A 1 119 ? -4.740 -6.095 -2.828 1.00 98.06 119 LEU A N 1
ATOM 904 C CA . LEU A 1 119 ? -4.699 -7.530 -3.130 1.00 98.06 119 LEU A CA 1
ATOM 905 C C . LEU A 1 119 ? -4.420 -8.413 -1.905 1.00 98.06 119 LEU A C 1
ATOM 907 O O . LEU A 1 119 ? -4.443 -9.639 -2.027 1.00 98.06 119 LEU A O 1
ATOM 911 N N . VAL A 1 120 ? -4.219 -7.842 -0.707 1.00 97.38 120 VAL A N 1
ATOM 912 C CA . VAL A 1 120 ? -4.048 -8.638 0.526 1.00 97.38 120 VAL A CA 1
ATOM 913 C C . VAL A 1 120 ? -5.205 -9.601 0.764 1.00 97.38 120 VAL A C 1
ATOM 915 O O . VAL A 1 120 ? -4.978 -10.704 1.249 1.00 97.38 120 VAL A O 1
ATOM 918 N N . ARG A 1 121 ? -6.435 -9.235 0.380 1.00 95.88 121 ARG A N 1
ATOM 919 C CA . ARG A 1 121 ? -7.601 -10.121 0.488 1.00 95.88 121 ARG A CA 1
ATOM 920 C C . ARG A 1 121 ? -7.434 -11.386 -0.352 1.00 95.88 121 ARG A C 1
ATOM 922 O O . ARG A 1 121 ? -7.735 -12.475 0.124 1.00 95.88 121 ARG A O 1
ATOM 929 N N . VAL A 1 122 ? -6.963 -11.230 -1.590 1.00 95.94 122 VAL A N 1
ATOM 930 C CA . VAL A 1 122 ? -6.747 -12.337 -2.534 1.00 95.94 122 VAL A CA 1
ATOM 931 C C . VAL A 1 122 ? -5.604 -13.221 -2.049 1.00 95.94 122 VAL A C 1
ATOM 933 O O . VAL A 1 122 ? -5.722 -14.443 -2.022 1.00 95.94 122 VAL A O 1
ATOM 936 N N . MET A 1 123 ? -4.506 -12.605 -1.617 1.00 96.12 123 MET A N 1
ATOM 937 C CA . MET A 1 123 ? -3.290 -13.325 -1.238 1.00 96.12 123 MET A CA 1
ATOM 938 C C . MET A 1 123 ? -3.400 -14.038 0.108 1.00 96.12 123 MET A C 1
ATOM 940 O O . MET A 1 123 ? -2.749 -15.056 0.322 1.00 96.12 123 MET A O 1
ATOM 944 N N . TYR A 1 124 ? -4.248 -13.528 0.998 1.00 97.19 124 TYR A N 1
ATOM 945 C CA . TYR A 1 124 ? -4.502 -14.088 2.322 1.00 97.19 124 TYR A CA 1
ATOM 946 C C . TYR A 1 124 ? -5.927 -14.638 2.453 1.00 97.19 124 TYR A C 1
ATOM 948 O O . TYR A 1 124 ? -6.531 -14.571 3.526 1.00 97.19 124 TYR A O 1
ATOM 956 N N . ALA A 1 125 ? -6.470 -15.198 1.366 1.00 96.31 125 ALA A N 1
ATOM 957 C CA . ALA A 1 125 ? -7.822 -15.756 1.321 1.00 96.31 125 ALA A CA 1
ATOM 958 C C . ALA A 1 125 ? -8.058 -16.846 2.385 1.00 96.31 125 ALA A C 1
ATOM 960 O O . ALA A 1 125 ? -9.161 -16.971 2.915 1.00 96.31 125 ALA A O 1
ATOM 961 N N . ASP A 1 126 ? -7.013 -17.592 2.758 1.00 97.50 126 ASP A N 1
ATOM 962 C CA . ASP A 1 126 ? -7.062 -18.581 3.836 1.00 97.50 126 ASP A CA 1
ATOM 963 C C . ASP A 1 126 ? -7.360 -17.938 5.201 1.00 97.50 126 ASP A C 1
ATOM 965 O O . ASP A 1 126 ? -8.162 -18.465 5.974 1.00 97.50 126 ASP A O 1
ATOM 969 N N . LEU A 1 127 ? -6.772 -16.772 5.491 1.00 97.69 127 LEU A N 1
ATOM 970 C CA . LEU A 1 127 ? -7.069 -16.013 6.706 1.00 97.69 127 LEU A CA 1
ATOM 971 C C . LEU A 1 127 ? -8.458 -15.390 6.641 1.00 97.69 127 LEU A C 1
ATOM 973 O O . LEU A 1 127 ? -9.192 -15.468 7.621 1.00 97.69 127 LEU A O 1
ATOM 977 N N . VAL A 1 128 ? -8.839 -14.826 5.493 1.00 96.06 128 VAL A N 1
ATOM 978 C CA . VAL A 1 128 ? -10.180 -14.251 5.290 1.00 96.06 128 VAL A CA 1
ATOM 979 C C . VAL A 1 128 ? -11.270 -15.297 5.557 1.00 96.06 128 VAL A C 1
ATOM 981 O O . VAL A 1 128 ? -12.288 -14.976 6.163 1.00 96.06 128 VAL A O 1
ATOM 984 N N . ALA A 1 129 ? -11.043 -16.554 5.165 1.00 96.69 129 ALA A N 1
ATOM 985 C CA . ALA A 1 129 ? -11.984 -17.649 5.386 1.00 96.69 129 ALA A CA 1
ATOM 986 C C . ALA A 1 129 ? -11.994 -18.203 6.825 1.00 96.69 129 ALA A C 1
ATOM 988 O O . ALA A 1 129 ? -12.979 -18.820 7.226 1.00 96.69 129 ALA A O 1
ATOM 989 N N . SER A 1 130 ? -10.912 -18.032 7.594 1.00 97.06 130 SER A N 1
ATOM 990 C CA . SER A 1 130 ? -10.715 -18.730 8.879 1.00 97.06 130 SER A CA 1
ATOM 991 C C . SER A 1 130 ? -10.650 -17.829 10.116 1.00 97.06 130 SER A C 1
ATOM 993 O O . SER A 1 130 ? -10.795 -18.332 11.230 1.00 97.06 130 SER A O 1
ATOM 995 N N . VAL A 1 131 ? -10.446 -16.518 9.959 1.00 97.12 131 VAL A N 1
ATOM 996 C CA . VAL A 1 131 ? -10.278 -15.569 11.069 1.00 97.12 131 VAL A CA 1
ATOM 997 C C . VAL A 1 131 ? -11.531 -14.693 11.209 1.00 97.12 131 VAL A C 1
ATOM 999 O O . VAL A 1 131 ? -11.686 -13.722 10.463 1.00 97.12 131 VAL A O 1
ATOM 1002 N N . PRO A 1 132 ? -12.435 -14.996 12.159 1.00 94.56 132 PRO A N 1
ATOM 1003 C CA . PRO A 1 132 ? -13.594 -14.153 12.420 1.00 94.56 132 PRO A CA 1
ATOM 1004 C C . PRO A 1 132 ? -13.199 -12.861 13.150 1.00 94.56 132 PRO A C 1
ATOM 1006 O O . PRO A 1 132 ? -12.162 -12.791 13.813 1.00 94.56 132 PRO A O 1
ATOM 1009 N N . ALA A 1 133 ? -14.071 -11.853 13.063 1.00 94.56 133 ALA A N 1
ATOM 1010 C CA . ALA A 1 133 ? -13.991 -10.691 13.945 1.00 94.56 133 ALA A CA 1
ATOM 1011 C C . ALA A 1 133 ? -14.309 -11.109 15.387 1.00 94.56 133 ALA A C 1
ATOM 1013 O O . ALA A 1 133 ? -15.169 -11.960 15.625 1.00 94.56 133 ALA A O 1
ATOM 1014 N N . GLU A 1 134 ? -13.620 -10.498 16.343 1.00 95.19 134 GLU A N 1
ATOM 1015 C CA . GLU A 1 134 ? -13.832 -10.707 17.768 1.00 95.19 134 GLU A CA 1
ATOM 1016 C C . GLU A 1 134 ? -14.768 -9.625 18.318 1.00 95.19 134 GLU A C 1
ATOM 1018 O O . GLU A 1 134 ? -14.469 -8.438 18.156 1.00 95.19 134 GLU A O 1
ATOM 1023 N N . PRO A 1 135 ? -15.867 -10.001 18.999 1.00 92.25 135 PRO A N 1
ATOM 1024 C CA . PRO A 1 135 ? -16.823 -9.040 19.533 1.00 92.25 135 PRO A CA 1
ATOM 1025 C C . PRO A 1 135 ? -16.172 -7.952 20.392 1.00 92.25 135 PRO A C 1
ATOM 1027 O O . PRO A 1 135 ? -15.447 -8.245 21.344 1.00 92.25 135 PRO A O 1
ATOM 1030 N N . GLY A 1 136 ? -16.437 -6.687 20.064 1.00 89.62 136 GLY A N 1
ATOM 1031 C CA . GLY A 1 136 ? -15.924 -5.515 20.768 1.00 89.62 136 GLY A CA 1
ATOM 1032 C C . GLY A 1 136 ? -14.456 -5.176 20.499 1.00 89.62 136 GLY A C 1
ATOM 1033 O O . GLY A 1 136 ? -13.972 -4.169 21.026 1.00 89.62 136 GLY A O 1
ATOM 1034 N N . ARG A 1 137 ? -13.727 -5.961 19.693 1.00 92.94 137 ARG A N 1
ATOM 1035 C CA . ARG A 1 137 ? -12.306 -5.707 19.433 1.00 92.94 137 ARG A CA 1
ATOM 1036 C C . ARG A 1 137 ? -12.126 -4.509 18.514 1.00 92.94 137 ARG A C 1
ATOM 1038 O O . ARG A 1 137 ? -12.518 -4.523 17.349 1.00 92.94 137 ARG A O 1
ATOM 1045 N N . VAL A 1 138 ? -11.448 -3.494 19.031 1.00 93.00 138 VAL A N 1
ATOM 1046 C CA . VAL A 1 138 ? -11.060 -2.300 18.283 1.00 93.00 138 VAL A CA 1
ATOM 1047 C C . VAL A 1 138 ? -9.555 -2.176 18.318 1.00 93.00 138 VAL A C 1
ATOM 1049 O O . VAL A 1 138 ? -8.950 -2.261 19.389 1.00 93.00 138 VAL A O 1
ATOM 1052 N N . VAL A 1 139 ? -8.965 -1.957 17.150 1.00 95.56 139 VAL A N 1
ATOM 1053 C CA . VAL A 1 139 ? -7.516 -1.838 17.011 1.00 95.56 139 VAL A CA 1
ATOM 1054 C C . VAL A 1 139 ? -7.129 -0.476 16.463 1.00 95.56 139 VAL A C 1
ATOM 1056 O O . VAL A 1 139 ? -7.901 0.163 15.749 1.00 95.56 139 VAL A O 1
ATOM 1059 N N . PHE A 1 140 ? -5.916 -0.044 16.776 1.00 96.69 140 PHE A N 1
ATOM 1060 C CA . PHE A 1 140 ? -5.291 1.128 16.185 1.00 96.69 140 PHE A CA 1
ATOM 1061 C C . PHE A 1 140 ? -3.968 0.741 15.527 1.00 96.69 140 PHE A C 1
ATOM 1063 O O . PHE A 1 140 ? -3.102 0.162 16.177 1.00 96.69 140 PHE A O 1
ATOM 1070 N N . VAL A 1 141 ? -3.805 1.083 14.248 1.00 96.81 141 VAL A N 1
ATOM 1071 C CA . VAL A 1 141 ? -2.576 0.870 13.476 1.00 96.81 141 VAL A CA 1
ATOM 1072 C C . VAL A 1 141 ? -1.856 2.217 13.297 1.00 96.81 141 VAL A C 1
ATOM 1074 O O . VAL A 1 141 ? -2.164 2.967 12.358 1.00 96.81 141 VAL A O 1
ATOM 1077 N N . PRO A 1 142 ? -0.917 2.579 14.191 1.00 95.62 142 PRO A N 1
ATOM 1078 C CA . PRO A 1 142 ? -0.175 3.824 14.074 1.00 95.62 142 PRO A CA 1
ATOM 1079 C C . PRO A 1 142 ? 0.763 3.819 12.870 1.00 95.62 142 PRO A C 1
ATOM 1081 O O . PRO A 1 142 ? 1.291 2.790 12.438 1.00 95.62 142 PRO A O 1
ATOM 1084 N N . HIS A 1 143 ? 1.050 5.012 12.361 1.00 94.56 143 HIS A N 1
ATOM 1085 C CA . HIS A 1 143 ? 2.200 5.219 11.505 1.00 94.56 143 HIS A CA 1
ATOM 1086 C C . HIS A 1 143 ? 3.490 4.883 12.270 1.00 94.56 143 HIS A C 1
ATOM 1088 O O . HIS A 1 143 ? 3.630 5.152 13.461 1.00 94.56 143 HIS A O 1
ATOM 1094 N N . TYR A 1 144 ? 4.489 4.326 11.585 1.00 90.81 144 TYR A N 1
ATOM 1095 C CA . TYR A 1 144 ? 5.664 3.764 12.257 1.00 90.81 144 TYR A CA 1
ATOM 1096 C C . TYR A 1 144 ? 6.516 4.772 13.055 1.00 90.81 144 TYR A C 1
ATOM 1098 O O . TYR A 1 144 ? 7.299 4.387 13.925 1.00 90.81 144 TYR A O 1
ATOM 1106 N N . ARG A 1 145 ? 6.414 6.065 12.728 1.00 90.56 145 ARG A N 1
ATOM 1107 C CA . ARG A 1 145 ? 7.117 7.153 13.433 1.00 90.56 145 ARG A CA 1
ATOM 1108 C C . ARG A 1 145 ? 6.473 7.503 14.774 1.00 90.56 145 ARG A C 1
ATOM 1110 O O . ARG A 1 145 ? 7.041 8.278 15.535 1.00 90.56 145 ARG A O 1
ATOM 1117 N N . GLU A 1 146 ? 5.297 6.945 15.034 1.00 89.75 146 GLU A N 1
ATOM 1118 C CA . GLU A 1 146 ? 4.448 7.256 16.182 1.00 89.75 146 GLU A CA 1
ATOM 1119 C C . GLU A 1 146 ? 4.392 6.101 17.183 1.00 89.75 146 GLU A C 1
ATOM 1121 O O . GLU A 1 146 ? 3.719 6.203 18.203 1.00 89.75 146 GLU A O 1
ATOM 1126 N N . ARG A 1 147 ? 5.109 5.000 16.909 1.00 85.19 147 ARG A N 1
ATOM 1127 C CA . ARG A 1 147 ? 5.133 3.812 17.773 1.00 85.19 147 ARG A CA 1
ATOM 1128 C C . ARG A 1 147 ? 5.477 4.155 19.227 1.00 85.19 147 ARG A C 1
ATOM 1130 O O . ARG A 1 147 ? 4.725 3.726 20.098 1.00 85.19 147 ARG A O 1
ATOM 1137 N N . PRO A 1 148 ? 6.527 4.955 19.519 1.00 88.00 148 PRO A N 1
ATOM 1138 C CA . PRO A 1 148 ? 6.841 5.321 20.901 1.00 88.00 148 PRO A CA 1
ATOM 1139 C C . PRO A 1 148 ? 5.712 6.079 21.610 1.00 88.00 148 PRO A C 1
ATOM 1141 O O . PRO A 1 148 ? 5.486 5.872 22.794 1.00 88.00 148 PRO A O 1
ATOM 1144 N N . GLN A 1 149 ? 4.987 6.937 20.890 1.00 90.50 149 GLN A N 1
ATOM 1145 C CA . GLN A 1 149 ? 3.942 7.804 21.436 1.00 90.50 149 GLN A CA 1
ATOM 1146 C C . GLN A 1 149 ? 2.693 7.022 21.860 1.00 90.50 149 GLN A C 1
ATOM 1148 O O . GLN A 1 149 ? 1.918 7.510 22.678 1.00 90.50 149 GLN A O 1
ATOM 1153 N N . TYR A 1 150 ? 2.500 5.822 21.311 1.00 90.00 150 TYR A N 1
ATOM 1154 C CA . TYR A 1 150 ? 1.342 4.974 21.587 1.00 90.00 150 TYR A CA 1
ATOM 1155 C C . TYR A 1 150 ? 1.686 3.683 22.341 1.00 90.00 150 TYR A C 1
ATOM 1157 O O . TYR A 1 150 ? 0.794 2.871 22.567 1.00 90.00 150 TYR A O 1
ATOM 1165 N N . ALA A 1 151 ? 2.945 3.492 22.749 1.00 84.69 151 ALA A N 1
ATOM 1166 C CA . ALA A 1 151 ? 3.410 2.252 23.374 1.00 84.69 151 ALA A CA 1
ATOM 1167 C C . ALA A 1 151 ? 2.697 1.927 24.702 1.00 84.69 151 ALA A C 1
ATOM 1169 O O . ALA A 1 151 ? 2.379 0.769 24.953 1.00 84.69 151 ALA A O 1
ATOM 1170 N N . ASP A 1 152 ? 2.397 2.947 25.513 1.00 86.56 152 ASP A N 1
ATOM 1171 C CA . ASP A 1 152 ? 1.785 2.787 26.844 1.00 86.56 152 ASP A CA 1
ATOM 1172 C C . ASP A 1 152 ? 0.251 2.903 26.829 1.00 86.56 152 ASP A C 1
ATOM 1174 O O . ASP A 1 152 ? -0.407 2.977 27.871 1.00 86.56 152 ASP A O 1
ATOM 1178 N N . ARG A 1 153 ? -0.347 2.964 25.637 1.00 87.00 153 ARG A N 1
ATOM 1179 C CA . ARG A 1 153 ? -1.783 3.176 25.479 1.00 87.00 153 ARG A CA 1
ATOM 1180 C C . ARG A 1 153 ? -2.546 1.875 25.755 1.00 87.00 153 ARG A C 1
ATOM 1182 O O . ARG A 1 153 ? -2.205 0.830 25.212 1.00 87.00 153 ARG A O 1
ATOM 1189 N N . THR A 1 154 ? -3.593 1.937 26.578 1.00 85.50 154 THR A N 1
ATOM 1190 C CA . THR A 1 154 ? -4.328 0.740 27.051 1.00 85.50 154 THR A CA 1
ATOM 1191 C C . THR A 1 154 ? -5.818 0.742 26.722 1.00 85.50 154 THR A C 1
ATOM 1193 O O . THR A 1 154 ? -6.465 -0.298 26.787 1.00 85.50 154 THR A O 1
ATOM 1196 N N . ASP A 1 155 ? -6.373 1.887 26.337 1.00 85.12 155 ASP A N 1
ATOM 1197 C CA . ASP A 1 155 ? -7.786 2.064 25.992 1.00 85.12 155 ASP A CA 1
ATOM 1198 C C . ASP A 1 155 ? -8.121 1.644 24.545 1.00 85.12 155 ASP A C 1
ATOM 1200 O O . ASP A 1 155 ? -9.293 1.538 24.185 1.00 85.12 155 ASP A O 1
ATOM 1204 N N . VAL A 1 156 ? -7.107 1.347 23.722 1.00 88.19 156 VAL A N 1
ATOM 1205 C CA . VAL A 1 156 ? -7.250 0.701 22.407 1.00 88.19 156 VAL A CA 1
ATOM 1206 C C . VAL A 1 156 ? -6.116 -0.303 22.191 1.00 88.19 156 VAL A C 1
ATOM 1208 O O . VAL A 1 156 ? -4.991 -0.078 22.636 1.00 88.19 156 VAL A O 1
ATOM 1211 N N . ALA A 1 157 ? -6.384 -1.402 21.483 1.00 93.81 157 ALA A N 1
ATOM 1212 C CA . ALA A 1 157 ? -5.338 -2.351 21.115 1.00 93.81 157 ALA A CA 1
ATOM 1213 C C . ALA A 1 157 ? -4.458 -1.764 20.000 1.00 93.81 157 ALA A C 1
ATOM 1215 O O . ALA A 1 157 ? -4.877 -1.671 18.846 1.00 93.81 157 ALA A O 1
ATOM 1216 N N . VAL A 1 158 ? -3.237 -1.356 20.339 1.00 95.56 158 VAL A N 1
ATOM 1217 C CA . VAL A 1 158 ? -2.274 -0.812 19.372 1.00 95.56 158 VAL A CA 1
ATOM 1218 C C . VAL A 1 158 ? -1.560 -1.958 18.652 1.00 95.56 158 VAL A C 1
ATOM 1220 O O . VAL A 1 158 ? -0.939 -2.807 19.288 1.00 95.56 158 VAL A O 1
ATOM 1223 N N . ILE A 1 159 ? -1.638 -1.978 17.321 1.00 95.69 159 ILE A N 1
ATOM 1224 C CA . ILE A 1 159 ? -1.006 -2.985 16.462 1.00 95.69 159 ILE A CA 1
ATOM 1225 C C . ILE A 1 159 ? 0.170 -2.338 15.738 1.00 95.69 159 ILE A C 1
ATOM 1227 O O . ILE A 1 159 ? -0.017 -1.503 14.853 1.00 95.69 159 ILE A O 1
ATOM 1231 N N . ASP A 1 160 ? 1.389 -2.722 16.117 1.00 93.19 160 ASP A N 1
ATOM 1232 C CA . ASP A 1 160 ? 2.599 -2.218 15.472 1.00 93.19 160 ASP A CA 1
ATOM 1233 C C . ASP A 1 160 ? 2.664 -2.675 14.001 1.00 93.19 160 ASP A C 1
ATOM 1235 O O . ASP A 1 160 ? 2.533 -3.859 13.685 1.00 93.19 160 ASP A O 1
ATOM 1239 N N . ILE A 1 161 ? 2.897 -1.720 13.098 1.00 91.50 161 ILE A N 1
ATOM 1240 C CA . ILE A 1 161 ? 3.098 -1.964 11.667 1.00 91.50 161 ILE A CA 1
ATOM 1241 C C . ILE A 1 161 ? 4.418 -2.702 11.373 1.00 91.50 161 ILE A C 1
ATOM 1243 O O . ILE A 1 161 ? 4.601 -3.189 10.260 1.00 91.50 161 ILE A O 1
ATOM 1247 N N . ASP A 1 162 ? 5.337 -2.789 12.340 1.00 93.81 162 ASP A N 1
ATOM 1248 C CA . ASP A 1 162 ? 6.564 -3.595 12.294 1.00 93.81 162 ASP A CA 1
ATOM 1249 C C . ASP A 1 162 ? 6.297 -5.096 12.511 1.00 93.81 162 ASP A C 1
ATOM 1251 O O . ASP A 1 162 ? 6.766 -5.738 13.457 1.00 93.81 162 ASP A O 1
ATOM 1255 N N . CYS A 1 163 ? 5.499 -5.666 11.618 1.00 93.88 163 CYS A N 1
ATOM 1256 C CA . CYS A 1 163 ? 5.147 -7.077 11.590 1.00 93.88 163 CYS A CA 1
ATOM 1257 C C . CYS A 1 163 ? 5.071 -7.583 10.144 1.00 93.88 163 CYS A C 1
ATOM 1259 O O . CYS A 1 163 ? 5.218 -6.827 9.183 1.00 93.88 163 CYS A O 1
ATOM 1261 N N . THR A 1 164 ? 4.886 -8.890 9.970 1.00 95.81 164 THR A N 1
ATOM 1262 C CA . THR A 1 164 ? 4.676 -9.452 8.633 1.00 95.81 164 THR A CA 1
ATOM 1263 C C . THR A 1 164 ? 3.299 -9.047 8.090 1.00 95.81 164 THR A C 1
ATOM 1265 O O . THR A 1 164 ? 2.361 -8.864 8.874 1.00 95.81 164 THR A O 1
ATOM 1268 N N . PRO A 1 165 ? 3.118 -8.971 6.758 1.00 97.31 165 PRO A N 1
ATOM 1269 C CA . PRO A 1 165 ? 1.816 -8.652 6.169 1.00 97.31 165 PRO A CA 1
ATOM 1270 C C . PRO A 1 165 ? 0.726 -9.632 6.632 1.00 97.31 165 PRO A C 1
ATOM 1272 O O . PRO A 1 165 ? -0.365 -9.214 7.010 1.00 97.31 165 PRO A O 1
ATOM 1275 N N . ARG A 1 166 ? 1.059 -10.926 6.728 1.00 97.75 166 ARG A N 1
ATOM 1276 C CA . ARG A 1 166 ? 0.177 -11.981 7.251 1.00 97.75 166 ARG A CA 1
ATOM 1277 C C . ARG A 1 166 ? -0.268 -11.751 8.700 1.00 97.75 166 ARG A C 1
ATOM 1279 O O . ARG A 1 166 ? -1.413 -12.046 9.040 1.00 97.75 166 ARG A O 1
ATOM 1286 N N . GLU A 1 167 ? 0.620 -11.271 9.573 1.00 97.88 167 GLU A N 1
ATOM 1287 C CA . GLU A 1 167 ? 0.268 -10.931 10.960 1.00 97.88 167 GLU A CA 1
ATOM 1288 C C . GLU A 1 167 ? -0.659 -9.718 11.017 1.00 97.88 167 GLU A C 1
ATOM 1290 O O . GLU A 1 167 ? -1.691 -9.792 11.682 1.00 97.88 167 GLU A O 1
ATOM 1295 N N . LEU A 1 168 ? -0.349 -8.650 10.275 1.00 98.19 168 LEU A N 1
ATOM 1296 C CA . LEU A 1 168 ? -1.203 -7.464 10.221 1.00 98.19 168 LEU A CA 1
ATOM 1297 C C . LEU A 1 168 ? -2.603 -7.798 9.692 1.00 98.19 168 LEU A C 1
ATOM 1299 O O . LEU A 1 168 ? -3.597 -7.374 10.275 1.00 98.19 168 LEU A O 1
ATOM 1303 N N . VAL A 1 169 ? -2.689 -8.596 8.622 1.00 98.38 169 VAL A N 1
ATOM 1304 C CA . VAL A 1 169 ? -3.962 -9.071 8.060 1.00 98.38 169 VAL A CA 1
ATOM 1305 C C . VAL A 1 169 ? -4.776 -9.822 9.111 1.00 98.38 169 VAL A C 1
ATOM 1307 O O . VAL A 1 169 ? -5.967 -9.557 9.259 1.00 98.38 169 VAL A O 1
ATOM 1310 N N . ARG A 1 170 ? -4.150 -10.720 9.883 1.00 98.31 170 ARG A N 1
ATOM 1311 C CA . ARG A 1 170 ? -4.830 -11.440 10.969 1.00 98.31 170 ARG A CA 1
ATOM 1312 C C . ARG A 1 170 ? -5.368 -10.485 12.033 1.00 98.31 170 ARG A C 1
ATOM 1314 O O . ARG A 1 170 ? -6.506 -10.644 12.460 1.00 98.31 170 ARG A O 1
ATOM 1321 N N . GLU A 1 171 ? -4.575 -9.509 12.461 1.00 98.00 171 GLU A N 1
ATOM 1322 C CA . GLU A 1 171 ? -4.981 -8.554 13.498 1.00 98.00 171 GLU A CA 1
ATOM 1323 C C . GLU A 1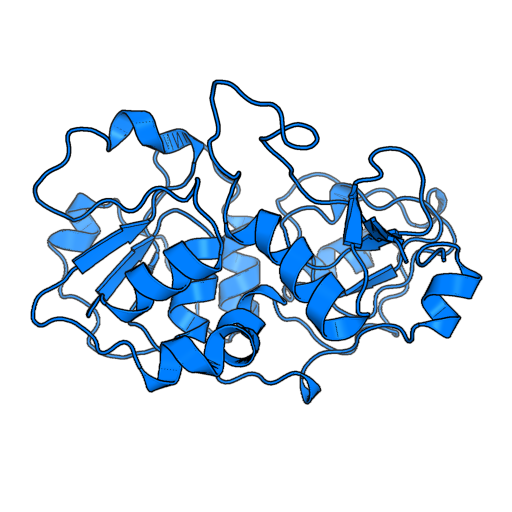 171 ? -6.113 -7.630 13.033 1.00 98.00 171 GLU A C 1
ATOM 1325 O O . GLU A 1 171 ? -7.061 -7.399 13.785 1.00 98.00 171 GLU A O 1
ATOM 1330 N N . ILE A 1 172 ? -6.077 -7.184 11.774 1.00 97.50 172 ILE A N 1
ATOM 1331 C CA . ILE A 1 172 ? -7.174 -6.431 11.155 1.00 97.50 172 ILE A CA 1
ATOM 1332 C C . ILE A 1 172 ? -8.431 -7.301 11.046 1.00 97.50 172 ILE A C 1
ATOM 1334 O O . ILE A 1 172 ? -9.513 -6.855 11.418 1.00 97.50 172 ILE A O 1
ATOM 1338 N N . LEU A 1 173 ? -8.315 -8.554 10.592 1.00 97.12 173 LEU A N 1
ATOM 1339 C CA . LEU A 1 173 ? -9.459 -9.462 10.479 1.00 97.12 173 LEU A CA 1
ATOM 1340 C C . LEU A 1 173 ? -10.129 -9.735 11.830 1.00 97.12 173 LEU A C 1
ATOM 1342 O O . LEU A 1 173 ? -11.344 -9.892 11.859 1.00 97.12 173 LEU A O 1
ATOM 1346 N N . ARG A 1 174 ? -9.388 -9.750 12.939 1.00 97.00 174 ARG A N 1
ATOM 1347 C CA . ARG A 1 174 ? -9.961 -9.925 14.284 1.00 97.00 174 ARG A CA 1
ATOM 1348 C C . ARG A 1 174 ? -10.690 -8.683 14.791 1.00 97.00 174 ARG A C 1
ATOM 1350 O O . ARG A 1 174 ? -11.469 -8.796 15.730 1.00 97.00 174 ARG A O 1
ATOM 1357 N N . ALA A 1 175 ? -10.447 -7.508 14.220 1.00 94.94 175 ALA A N 1
ATOM 1358 C CA . ALA A 1 175 ? -11.076 -6.274 14.665 1.00 94.94 175 ALA A CA 1
ATOM 1359 C C . ALA A 1 175 ? -12.493 -6.111 14.093 1.00 94.94 175 ALA A C 1
ATOM 1361 O O . ALA A 1 175 ? -12.741 -6.381 12.920 1.00 94.94 175 ALA A O 1
ATOM 1362 N N . GLU A 1 176 ? -13.416 -5.598 14.904 1.00 92.56 176 GLU A N 1
ATOM 1363 C CA . GLU A 1 176 ? -14.692 -5.056 14.422 1.00 92.56 176 GLU A CA 1
ATOM 1364 C C . GLU A 1 176 ? -14.524 -3.653 13.833 1.00 92.56 176 GLU A C 1
ATOM 1366 O O . GLU A 1 176 ? -15.279 -3.262 12.946 1.00 92.56 176 GLU A O 1
ATOM 1371 N N . HIS A 1 177 ? -13.526 -2.902 14.310 1.00 93.81 177 HIS A N 1
ATOM 1372 C CA . HIS A 1 177 ? -13.205 -1.563 13.822 1.00 93.81 177 HIS A CA 1
ATOM 1373 C C . HIS A 1 177 ? -11.704 -1.292 13.884 1.00 93.81 177 HIS A C 1
ATOM 1375 O O . HIS A 1 177 ? -11.042 -1.625 14.873 1.00 93.81 177 HIS A O 1
ATOM 1381 N N . VAL A 1 178 ? -11.184 -0.630 12.854 1.00 95.50 178 VAL A N 1
ATOM 1382 C CA . VAL A 1 178 ? -9.784 -0.217 12.746 1.00 95.50 178 VAL A CA 1
ATOM 1383 C C . VAL A 1 178 ? -9.693 1.306 12.806 1.00 95.50 178 VAL A C 1
ATOM 1385 O O . VAL A 1 178 ? -10.317 2.024 12.033 1.00 95.50 178 VAL A O 1
ATOM 1388 N N . TYR A 1 179 ? -8.878 1.833 13.705 1.00 95.88 179 TYR A N 1
ATOM 1389 C CA . TYR A 1 179 ? -8.332 3.179 13.577 1.00 95.88 179 TYR A CA 1
ATOM 1390 C C . TYR A 1 179 ? -6.966 3.074 12.908 1.00 95.88 179 TYR A C 1
ATOM 1392 O O . TYR A 1 179 ? -6.201 2.164 13.218 1.00 95.88 179 TYR A O 1
ATOM 1400 N N . SER A 1 180 ? -6.612 3.991 12.013 1.00 95.94 180 SER A N 1
ATOM 1401 C CA . SER A 1 180 ? -5.282 3.951 11.399 1.00 95.94 180 SER A CA 1
ATOM 1402 C C . SER A 1 180 ? -4.758 5.344 11.100 1.00 95.94 180 SER A C 1
ATOM 1404 O O . SER A 1 180 ? -5.425 6.105 10.406 1.00 95.94 180 SER A O 1
ATOM 1406 N N . SER A 1 181 ? -3.545 5.659 11.565 1.00 96.19 181 SER A N 1
ATOM 1407 C CA . SER A 1 181 ? -2.737 6.756 11.004 1.00 96.19 181 SER A CA 1
ATOM 1408 C C . SER A 1 181 ? -1.746 6.236 9.951 1.00 96.19 181 SER A C 1
ATOM 1410 O O . SER A 1 181 ? -1.155 7.008 9.196 1.00 96.19 181 SER A O 1
ATOM 1412 N N . SER A 1 182 ? -1.597 4.913 9.810 1.00 95.75 182 SER A N 1
ATOM 1413 C CA . SER A 1 182 ? -0.850 4.275 8.723 1.00 95.75 182 SER A CA 1
ATOM 1414 C C . SER A 1 182 ? -1.672 4.200 7.430 1.00 95.75 182 SER A C 1
ATOM 1416 O O . SER A 1 182 ? -2.815 3.741 7.436 1.00 95.75 182 SER A O 1
ATOM 1418 N N . LEU A 1 183 ? -1.080 4.578 6.287 1.00 96.50 183 LEU A N 1
ATOM 1419 C CA . LEU A 1 183 ? -1.740 4.403 4.986 1.00 96.50 183 LEU A CA 1
ATOM 1420 C C . LEU A 1 183 ? -1.988 2.915 4.685 1.00 96.50 183 LEU A C 1
ATOM 1422 O O . LEU A 1 183 ? -3.090 2.555 4.296 1.00 96.50 183 LEU A O 1
ATOM 1426 N N . HIS A 1 184 ? -1.004 2.041 4.914 1.00 96.44 184 HIS A N 1
ATOM 1427 C CA . HIS A 1 184 ? -1.177 0.605 4.672 1.00 96.44 184 HIS A CA 1
ATOM 1428 C C . HIS A 1 184 ? -2.185 -0.037 5.635 1.00 96.44 184 HIS A C 1
ATOM 1430 O O . HIS A 1 184 ? -2.910 -0.933 5.225 1.00 96.44 184 HIS A O 1
ATOM 1436 N N . GLY A 1 185 ? -2.298 0.463 6.873 1.00 96.75 185 GLY A N 1
ATOM 1437 C CA . GLY A 1 185 ? -3.366 0.039 7.787 1.00 96.75 185 GLY A CA 1
ATOM 1438 C C . GLY A 1 185 ? -4.761 0.359 7.236 1.00 96.75 185 GLY A C 1
ATOM 1439 O O . GLY A 1 185 ? -5.640 -0.497 7.266 1.00 96.75 185 GLY A O 1
ATOM 1440 N N . LEU A 1 186 ? -4.934 1.549 6.645 1.00 96.19 186 LEU A N 1
ATOM 1441 C CA . LEU A 1 186 ? -6.179 1.956 5.983 1.00 96.19 186 LEU A CA 1
ATOM 1442 C C . LEU A 1 186 ? -6.468 1.105 4.732 1.00 96.19 186 LEU A C 1
ATOM 1444 O O . LEU A 1 186 ? -7.577 0.601 4.571 1.00 96.19 186 LEU A O 1
ATOM 1448 N N . ILE A 1 187 ? -5.467 0.923 3.864 1.00 97.50 187 ILE A N 1
ATOM 1449 C CA . ILE A 1 187 ? -5.581 0.119 2.636 1.00 97.50 187 ILE A CA 1
ATOM 1450 C C . ILE A 1 187 ? -5.981 -1.322 2.966 1.00 97.50 187 ILE A C 1
ATOM 1452 O O . ILE A 1 187 ? -6.943 -1.843 2.403 1.00 97.50 187 ILE A O 1
ATOM 1456 N N . PHE A 1 188 ? -5.277 -1.957 3.907 1.00 97.88 188 PHE A N 1
ATOM 1457 C CA . PHE A 1 188 ? -5.526 -3.353 4.263 1.00 97.88 188 PHE A CA 1
ATOM 1458 C C . PHE A 1 188 ? -6.894 -3.520 4.930 1.00 97.88 188 PHE A C 1
ATOM 1460 O O . PHE A 1 188 ? -7.589 -4.487 4.638 1.00 97.88 188 PHE A O 1
ATOM 1467 N N . ALA A 1 189 ? -7.326 -2.575 5.773 1.00 96.69 189 ALA A N 1
ATOM 1468 C CA . ALA A 1 189 ? -8.657 -2.623 6.372 1.00 96.69 189 ALA A CA 1
ATOM 1469 C C . ALA A 1 189 ? -9.776 -2.569 5.318 1.00 96.69 189 ALA A C 1
ATOM 1471 O O . ALA A 1 189 ? -10.678 -3.406 5.356 1.00 96.69 189 ALA A O 1
ATOM 1472 N N . HIS A 1 190 ? -9.680 -1.666 4.335 1.00 96.12 190 HIS A N 1
ATOM 1473 C CA . HIS A 1 190 ? -10.648 -1.583 3.231 1.00 96.12 190 HIS A CA 1
ATOM 1474 C C . HIS A 1 190 ? -10.676 -2.862 2.380 1.00 96.12 190 HIS A C 1
ATOM 1476 O O . HIS A 1 190 ? -11.751 -3.379 2.073 1.00 96.12 190 HIS A O 1
ATOM 1482 N N . ALA A 1 191 ? -9.505 -3.412 2.044 1.00 96.94 191 ALA A N 1
ATOM 1483 C CA . ALA A 1 191 ? -9.394 -4.665 1.295 1.00 96.94 191 ALA A CA 1
ATOM 1484 C C . ALA A 1 191 ? -10.013 -5.858 2.041 1.00 96.94 191 ALA A C 1
ATOM 1486 O O . ALA A 1 191 ? -10.634 -6.739 1.450 1.00 96.94 191 ALA A O 1
ATOM 1487 N N . LEU A 1 192 ? -9.857 -5.898 3.365 1.00 96.25 192 LEU A N 1
ATOM 1488 C CA . LEU A 1 192 ? -10.366 -6.976 4.214 1.00 96.25 192 LEU A CA 1
ATOM 1489 C C . LEU A 1 192 ? -11.839 -6.784 4.613 1.00 96.25 192 LEU A C 1
ATOM 1491 O O . LEU A 1 192 ? -12.380 -7.622 5.333 1.00 96.25 192 LEU A O 1
ATOM 1495 N N . GLY A 1 193 ? -12.496 -5.716 4.144 1.00 94.19 193 GLY A N 1
ATOM 1496 C CA . GLY A 1 193 ? -13.895 -5.417 4.460 1.00 94.19 193 GLY A CA 1
ATOM 1497 C C . GLY A 1 193 ? -14.111 -5.009 5.920 1.00 94.19 193 GLY A C 1
ATOM 1498 O O . GLY A 1 193 ? -15.186 -5.237 6.477 1.00 94.19 193 GLY A O 1
ATOM 1499 N N . ARG A 1 194 ? -13.090 -4.439 6.572 1.00 93.56 194 ARG A N 1
ATOM 1500 C CA . ARG A 1 194 ? -13.167 -3.970 7.960 1.00 93.56 194 ARG A CA 1
ATOM 1501 C C . ARG A 1 194 ? -13.438 -2.466 8.014 1.00 93.56 194 ARG A C 1
ATOM 1503 O O . ARG A 1 194 ? -12.711 -1.710 7.365 1.00 93.56 194 ARG A O 1
ATOM 1510 N N . PRO A 1 195 ? -14.446 -2.012 8.790 1.00 92.94 195 PRO A N 1
ATOM 1511 C CA . PRO A 1 195 ? -14.655 -0.593 9.049 1.00 92.94 195 PRO A CA 1
ATOM 1512 C C . PRO A 1 195 ? -13.360 0.060 9.526 1.00 92.94 195 PRO A C 1
ATOM 1514 O O . PRO A 1 195 ? -12.703 -0.444 10.441 1.00 92.94 195 PRO A O 1
ATOM 1517 N N . CYS A 1 196 ? -12.987 1.165 8.884 1.00 93.75 196 CYS A N 1
ATOM 1518 C CA . CYS A 1 196 ? -11.756 1.869 9.190 1.00 93.75 196 CYS A CA 1
ATOM 1519 C C . CYS A 1 196 ? -11.987 3.374 9.278 1.00 93.75 196 CYS A C 1
ATOM 1521 O O . CYS A 1 196 ? -12.578 3.977 8.385 1.00 93.75 196 CYS A O 1
ATOM 1523 N N . THR A 1 197 ? -11.460 3.991 10.330 1.00 94.00 197 THR A N 1
ATOM 1524 C CA . THR A 1 197 ? -11.393 5.446 10.470 1.00 94.00 197 THR A CA 1
ATOM 1525 C C . THR A 1 197 ? -9.946 5.886 10.285 1.00 94.00 197 THR A C 1
ATOM 1527 O O . THR A 1 197 ? -9.063 5.477 11.045 1.00 94.00 197 THR A O 1
ATOM 1530 N N . LEU A 1 198 ? -9.701 6.733 9.283 1.00 94.50 198 LEU A N 1
ATOM 1531 C CA . LEU A 1 198 ? -8.424 7.428 9.142 1.00 94.50 198 LEU A CA 1
ATOM 1532 C C . LEU A 1 198 ? -8.259 8.416 10.302 1.00 94.50 198 LEU A C 1
ATOM 1534 O O . LEU A 1 198 ? -9.147 9.222 10.573 1.00 94.50 198 LEU A O 1
ATOM 1538 N N . VAL A 1 199 ? -7.111 8.348 10.964 1.00 94.44 199 VAL A N 1
ATOM 1539 C CA . VAL A 1 199 ? -6.734 9.201 12.090 1.00 94.44 199 VAL A CA 1
ATOM 1540 C C . VAL A 1 199 ? -5.572 10.093 11.678 1.00 94.44 199 VAL A C 1
ATOM 1542 O O . VAL A 1 199 ? -4.677 9.664 10.946 1.00 94.44 199 VAL A O 1
ATOM 1545 N N . ALA A 1 200 ? -5.589 11.339 12.146 1.00 93.56 200 ALA A N 1
ATOM 1546 C CA . ALA A 1 200 ? -4.520 12.288 11.902 1.00 93.56 200 ALA A CA 1
ATOM 1547 C C . ALA A 1 200 ? -3.207 11.767 12.517 1.00 93.56 200 ALA A C 1
ATOM 1549 O O . ALA A 1 200 ? -3.175 11.461 13.713 1.00 93.56 200 ALA A O 1
ATOM 1550 N N . PRO A 1 201 ? -2.125 11.657 11.730 1.00 90.81 201 PRO A N 1
ATOM 1551 C CA . PRO A 1 201 ? -0.816 11.321 12.269 1.00 90.81 201 PRO A CA 1
ATOM 1552 C C . PRO A 1 201 ? -0.323 12.439 13.203 1.00 90.81 201 PRO A C 1
ATOM 1554 O O . PRO A 1 201 ? -0.495 13.625 12.921 1.00 90.81 201 PRO A O 1
ATOM 1557 N N . LEU A 1 202 ? 0.313 12.060 14.315 1.00 89.69 202 LEU A N 1
ATOM 1558 C C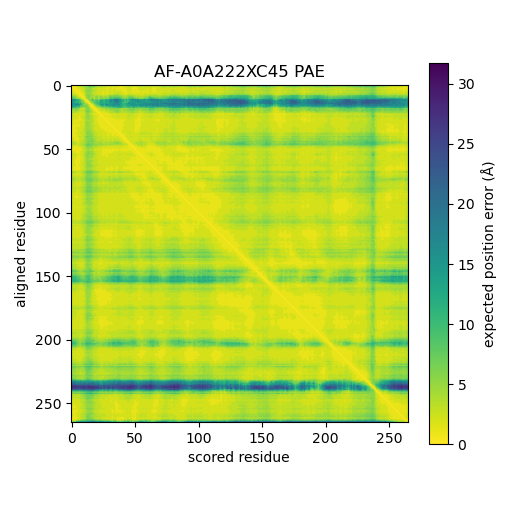A . LEU A 1 202 ? 1.003 12.983 15.229 1.00 89.69 202 LEU A CA 1
ATOM 1559 C C . LEU A 1 202 ? 2.276 13.569 14.609 1.00 89.69 202 LEU A C 1
ATOM 1561 O O . LEU A 1 202 ? 2.767 14.612 15.038 1.00 89.69 202 LEU A O 1
ATOM 1565 N N . THR A 1 203 ? 2.853 12.863 13.639 1.00 86.81 203 THR A N 1
ATOM 1566 C CA . THR A 1 203 ? 4.067 13.276 12.936 1.00 86.81 203 THR A CA 1
ATOM 1567 C C . THR A 1 203 ? 3.734 13.884 11.575 1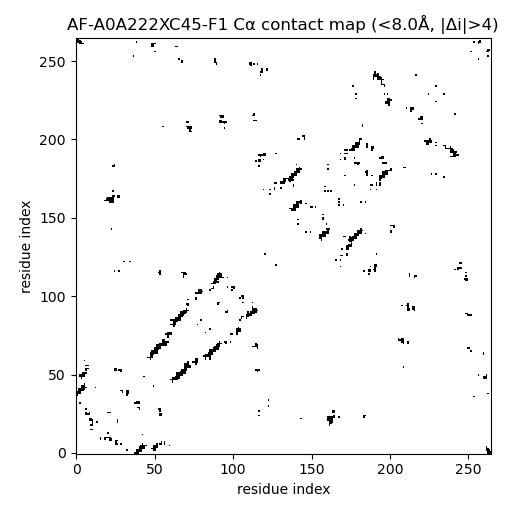.00 86.81 203 THR A C 1
ATOM 1569 O O . THR A 1 203 ? 2.754 13.475 10.953 1.00 86.81 203 THR A O 1
ATOM 1572 N N . PRO A 1 204 ? 4.538 14.844 11.067 1.00 85.69 204 PRO A N 1
ATOM 1573 C CA . PRO A 1 204 ? 4.334 15.387 9.731 1.00 85.69 204 PRO A CA 1
ATOM 1574 C C . PRO A 1 204 ? 4.371 14.280 8.675 1.00 85.69 204 PRO A C 1
ATOM 1576 O O . PRO A 1 204 ? 5.425 13.715 8.372 1.00 85.69 204 PRO A O 1
ATOM 1579 N N . GLU A 1 205 ? 3.210 14.000 8.096 1.00 87.75 205 GLU A N 1
ATOM 1580 C CA . GLU A 1 205 ? 3.036 13.035 7.022 1.00 87.75 205 GLU A CA 1
ATOM 1581 C C . GLU A 1 205 ? 2.287 13.694 5.861 1.00 87.75 205 GLU A C 1
ATOM 1583 O O . GLU A 1 205 ? 1.309 14.408 6.088 1.00 87.75 205 GLU A O 1
ATOM 1588 N N . PRO A 1 206 ? 2.721 13.483 4.605 1.00 91.94 206 PRO A N 1
ATOM 1589 C CA . PRO A 1 206 ? 2.077 14.129 3.471 1.00 91.94 206 PRO A CA 1
ATOM 1590 C C . PRO A 1 206 ? 0.623 13.682 3.316 1.00 91.94 206 PRO A C 1
ATOM 1592 O O . PRO A 1 206 ? 0.363 12.542 2.934 1.00 91.94 206 PRO A O 1
ATOM 1595 N N . GLU A 1 207 ? -0.319 14.599 3.533 1.00 94.50 207 GLU A N 1
ATOM 1596 C CA . GLU A 1 207 ? -1.759 14.363 3.357 1.00 94.50 207 GLU A CA 1
ATOM 1597 C C . GLU A 1 207 ? -2.083 13.803 1.962 1.00 94.50 207 GLU A C 1
ATOM 1599 O O . GLU A 1 207 ? -2.935 12.926 1.807 1.00 94.50 207 GLU A O 1
ATOM 1604 N N . LEU A 1 208 ? -1.323 14.246 0.951 1.00 96.62 208 LEU A N 1
ATOM 1605 C CA . LEU A 1 208 ? -1.462 13.843 -0.446 1.00 96.62 208 LEU A CA 1
ATOM 1606 C C . LEU A 1 208 ? -1.573 12.325 -0.617 1.00 96.62 208 LEU A C 1
ATOM 1608 O O . LEU A 1 208 ? -2.403 11.881 -1.401 1.00 96.62 208 LEU A O 1
ATOM 1612 N N . LYS A 1 209 ? -0.788 11.522 0.120 1.00 96.44 209 LYS A N 1
ATOM 1613 C CA . LYS A 1 209 ? -0.795 10.061 -0.064 1.00 96.44 209 LYS A CA 1
ATOM 1614 C C . LYS A 1 209 ? -2.119 9.414 0.359 1.00 96.44 209 LYS A C 1
ATOM 1616 O O . LYS A 1 209 ? -2.528 8.425 -0.239 1.00 96.44 209 LYS A O 1
ATOM 1621 N N . TYR A 1 210 ? -2.784 9.985 1.364 1.00 97.25 210 TYR A N 1
ATOM 1622 C CA . TYR A 1 210 ? -4.089 9.525 1.833 1.00 97.25 210 TYR A CA 1
ATOM 1623 C C . TYR A 1 210 ? -5.198 10.010 0.905 1.00 97.25 210 TYR A C 1
ATOM 1625 O O . TYR A 1 210 ? -6.040 9.208 0.519 1.00 97.25 210 TYR A O 1
ATOM 1633 N N . ARG A 1 211 ? -5.153 11.285 0.487 1.00 97.56 211 ARG A N 1
ATOM 1634 C CA . ARG A 1 211 ? -6.096 11.861 -0.492 1.00 97.56 211 ARG A CA 1
ATOM 1635 C C . ARG A 1 211 ? -6.113 11.078 -1.793 1.00 97.56 211 ARG A C 1
ATOM 1637 O O . ARG A 1 211 ? -7.176 10.762 -2.306 1.00 97.56 211 ARG A O 1
ATOM 1644 N N . ASP A 1 212 ? -4.924 10.769 -2.295 1.00 98.31 212 ASP A N 1
ATOM 1645 C CA . ASP A 1 212 ? -4.727 10.012 -3.523 1.00 98.31 212 ASP A CA 1
ATOM 1646 C C . ASP A 1 212 ? -5.358 8.620 -3.432 1.00 98.31 212 ASP A C 1
ATOM 1648 O O . ASP A 1 212 ? -6.079 8.217 -4.337 1.00 98.31 212 ASP A O 1
ATOM 1652 N N . TYR A 1 213 ? -5.148 7.919 -2.314 1.00 97.88 213 TYR A N 1
ATOM 1653 C CA . TYR A 1 213 ? -5.754 6.611 -2.088 1.00 97.88 213 TYR A CA 1
ATOM 1654 C C . TYR A 1 213 ? -7.279 6.677 -1.929 1.00 97.88 213 TYR A C 1
ATOM 1656 O O . TYR A 1 213 ? -7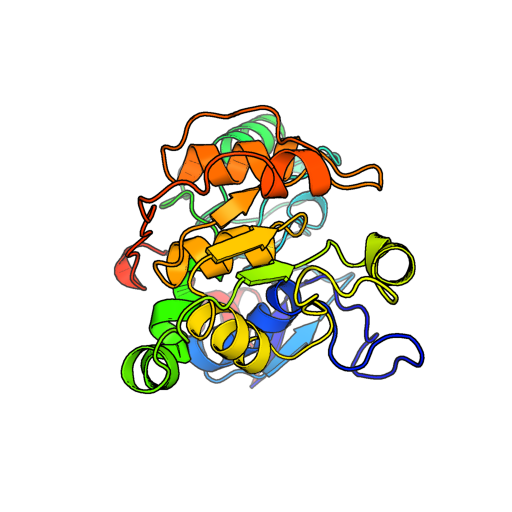.986 5.951 -2.615 1.00 97.88 213 TYR A O 1
ATOM 1664 N N . VAL A 1 214 ? -7.821 7.539 -1.058 1.00 96.00 214 VAL A N 1
ATOM 1665 C CA . VAL A 1 214 ? -9.283 7.571 -0.854 1.00 96.00 214 VAL A CA 1
ATOM 1666 C C . VAL A 1 214 ? -10.016 7.978 -2.134 1.00 96.00 214 VAL A C 1
ATOM 1668 O O . VAL A 1 214 ? -11.044 7.391 -2.454 1.00 96.00 214 VAL A O 1
ATOM 1671 N N . ALA A 1 215 ? -9.440 8.894 -2.922 1.00 97.06 215 ALA A N 1
ATOM 1672 C CA . ALA A 1 215 ? -9.981 9.264 -4.225 1.00 97.06 215 ALA A CA 1
ATOM 1673 C C . ALA A 1 215 ? -9.955 8.094 -5.219 1.00 97.06 215 ALA A C 1
ATOM 1675 O O . ALA A 1 215 ? -10.887 7.953 -6.008 1.00 97.06 215 ALA A O 1
ATOM 1676 N N . SER A 1 216 ? -8.923 7.244 -5.173 1.00 97.12 216 SER A N 1
ATOM 1677 C CA . SER A 1 216 ? -8.799 6.097 -6.076 1.00 97.12 216 SER A CA 1
ATOM 1678 C C . SER A 1 216 ? -9.887 5.050 -5.857 1.00 97.12 216 SER A C 1
ATOM 1680 O O . SER A 1 216 ? -10.360 4.430 -6.804 1.00 97.12 216 SER A O 1
ATOM 1682 N N . VAL A 1 217 ? -10.376 4.943 -4.624 1.00 95.25 217 VAL A N 1
ATOM 1683 C CA . VAL A 1 217 ? -11.501 4.080 -4.256 1.00 95.25 217 VAL A CA 1
ATOM 1684 C C . VAL A 1 217 ? -12.840 4.837 -4.192 1.00 95.25 217 VAL A C 1
ATOM 1686 O O . VAL A 1 217 ? -13.823 4.330 -3.672 1.00 95.25 217 VAL A O 1
ATOM 1689 N N . GLY A 1 218 ? -12.924 6.056 -4.732 1.00 93.62 218 GLY A N 1
ATOM 1690 C CA . GLY A 1 218 ? -14.188 6.801 -4.833 1.00 93.62 218 GLY A CA 1
ATOM 1691 C C . GLY A 1 218 ? -14.726 7.362 -3.511 1.00 93.62 218 GLY A C 1
ATOM 1692 O O . GLY A 1 218 ? -15.895 7.741 -3.436 1.00 93.62 218 GLY A O 1
ATOM 1693 N N . LEU A 1 219 ? -13.893 7.444 -2.473 1.00 91.62 219 LEU A N 1
ATOM 1694 C CA . LEU A 1 219 ? -14.242 8.060 -1.197 1.00 91.62 219 LEU A CA 1
ATOM 1695 C C . LEU A 1 219 ? -13.893 9.560 -1.182 1.00 91.62 219 LEU A C 1
ATOM 1697 O O . LEU A 1 219 ? -12.825 9.959 -1.660 1.00 91.62 219 LEU A O 1
ATOM 1701 N N . PRO A 1 220 ? -14.751 10.414 -0.593 1.00 91.44 220 PRO A N 1
ATOM 1702 C CA . PRO A 1 220 ? -14.438 11.826 -0.425 1.00 91.44 220 PRO A CA 1
ATOM 1703 C C . PRO A 1 220 ? -13.322 12.019 0.607 1.00 91.44 220 PRO A C 1
ATOM 1705 O O . PRO A 1 220 ? -13.233 11.301 1.603 1.00 91.44 220 PRO A O 1
ATOM 1708 N N . TRP A 1 221 ? -12.490 13.042 0.403 1.00 93.69 221 TRP A N 1
ATOM 1709 C CA . TRP A 1 221 ? -11.525 13.449 1.419 1.00 93.69 221 TRP A CA 1
ATOM 1710 C C . TRP A 1 221 ? -12.226 14.154 2.580 1.00 93.69 221 TRP A C 1
ATOM 1712 O O . TRP A 1 221 ? -12.944 15.135 2.382 1.00 93.69 221 TRP A O 1
ATOM 1722 N N . THR A 1 222 ? -11.940 13.699 3.794 1.00 90.56 222 THR A N 1
ATOM 1723 C CA . THR A 1 222 ? -12.337 14.355 5.040 1.00 90.56 222 THR A CA 1
ATOM 1724 C C . THR A 1 222 ? -11.105 14.550 5.904 1.00 90.56 222 THR A C 1
ATOM 1726 O O . THR A 1 222 ? -10.319 13.613 6.054 1.00 90.56 222 THR A O 1
ATOM 1729 N N . THR A 1 223 ? -10.955 15.729 6.510 1.00 92.06 223 THR A N 1
ATOM 1730 C CA . THR A 1 223 ? -9.885 15.972 7.482 1.00 92.06 223 THR A CA 1
ATOM 1731 C C . THR A 1 223 ? -10.009 14.968 8.629 1.00 92.06 223 THR A C 1
ATOM 1733 O O . THR A 1 223 ? -11.052 14.947 9.291 1.00 92.06 223 THR A O 1
ATOM 1736 N N . PRO A 1 224 ? -8.993 14.124 8.865 1.00 93.12 224 PRO A N 1
ATOM 1737 C CA . PRO A 1 224 ? -9.095 13.105 9.892 1.00 93.12 224 PRO A CA 1
ATOM 1738 C C . PRO A 1 224 ? -9.005 13.739 11.291 1.00 93.12 224 PRO A C 1
ATOM 1740 O O . PRO A 1 224 ? -8.220 14.670 11.488 1.00 93.12 224 PRO A O 1
ATOM 1743 N N . PRO A 1 225 ? -9.790 13.262 12.272 1.00 94.12 225 PRO A N 1
ATOM 1744 C CA . PRO A 1 225 ? -9.640 13.671 13.666 1.00 94.12 225 PRO A CA 1
ATOM 1745 C C . PRO A 1 225 ? -8.361 13.076 14.275 1.00 94.12 225 PRO A C 1
ATOM 1747 O O . PRO A 1 225 ? -7.791 12.121 13.740 1.00 94.12 225 PRO A O 1
ATOM 1750 N N . ASP A 1 226 ? -7.936 13.588 15.430 1.00 94.38 226 ASP A N 1
ATOM 1751 C CA . ASP A 1 226 ? -6.990 12.860 16.281 1.00 94.38 226 ASP A CA 1
ATOM 1752 C C . ASP A 1 226 ? -7.614 11.556 16.822 1.00 94.38 226 ASP A C 1
ATOM 1754 O O . ASP A 1 226 ? -8.823 11.325 16.716 1.00 94.38 226 ASP A O 1
ATOM 1758 N N . LEU A 1 227 ? -6.783 10.674 17.385 1.00 93.38 227 LEU A N 1
ATOM 1759 C CA . LEU A 1 227 ? -7.235 9.350 17.820 1.00 93.38 227 LEU A CA 1
ATOM 1760 C C . LEU A 1 227 ? -8.293 9.426 18.928 1.00 93.38 227 LEU A C 1
ATOM 1762 O O . LEU A 1 227 ? -9.246 8.652 18.917 1.00 93.38 227 LEU A O 1
ATOM 1766 N N . ASP A 1 228 ? -8.170 10.367 19.861 1.00 93.25 228 ASP A N 1
ATOM 1767 C CA . ASP A 1 228 ? -9.119 10.484 20.969 1.00 93.25 228 ASP A CA 1
ATOM 1768 C C . ASP A 1 228 ? -10.462 11.042 20.485 1.00 93.25 228 ASP A C 1
ATOM 1770 O O . ASP A 1 228 ? -11.528 10.614 20.932 1.00 93.25 228 ASP A O 1
ATOM 1774 N N . GLY A 1 229 ? -10.427 11.976 19.536 1.00 92.62 229 GLY A N 1
ATOM 1775 C CA . GLY A 1 229 ? -11.588 12.467 18.812 1.00 92.62 229 GLY A CA 1
ATOM 1776 C C . GLY A 1 229 ? -12.272 11.355 18.024 1.00 92.62 229 GLY A C 1
ATOM 1777 O O . GLY A 1 229 ? -13.492 11.225 18.108 1.00 92.62 229 GLY A O 1
ATOM 1778 N N . ALA A 1 230 ? -11.499 10.513 17.332 1.00 92.19 230 ALA A N 1
ATOM 1779 C CA . ALA A 1 230 ? -12.014 9.351 16.613 1.00 92.19 230 ALA A CA 1
ATOM 1780 C C . ALA A 1 230 ? -12.695 8.341 17.549 1.00 92.19 230 ALA A C 1
ATOM 1782 O O . ALA A 1 230 ? -13.770 7.849 17.224 1.00 92.19 230 ALA A O 1
ATOM 1783 N N . ILE A 1 231 ? -12.103 8.065 18.716 1.00 91.06 231 ILE A N 1
ATOM 1784 C CA . ILE A 1 231 ? -12.647 7.123 19.705 1.00 91.06 231 ILE A CA 1
ATOM 1785 C C . ILE A 1 231 ? -13.939 7.643 20.342 1.00 91.06 231 ILE A C 1
ATOM 1787 O O . ILE A 1 231 ? -14.855 6.859 20.589 1.00 91.06 231 ILE A O 1
ATOM 1791 N N . ARG A 1 232 ? -14.024 8.953 20.612 1.00 89.94 232 ARG A N 1
ATOM 1792 C CA . ARG A 1 232 ? -15.236 9.589 21.157 1.00 89.94 232 ARG A CA 1
ATOM 1793 C C . ARG A 1 232 ? -16.364 9.699 20.133 1.00 89.94 232 ARG A C 1
ATOM 1795 O O . ARG A 1 232 ? -17.528 9.760 20.526 1.00 89.94 232 ARG A O 1
ATOM 1802 N N . ALA A 1 233 ? -16.034 9.778 18.847 1.00 86.31 233 ALA A N 1
ATOM 1803 C CA . ALA A 1 233 ? -17.022 9.816 17.782 1.00 86.31 233 ALA A CA 1
ATOM 1804 C C . ALA A 1 233 ? -17.761 8.473 17.661 1.00 86.31 233 ALA A C 1
ATOM 1806 O O . ALA A 1 233 ? -17.246 7.410 18.008 1.00 86.31 233 ALA A O 1
ATO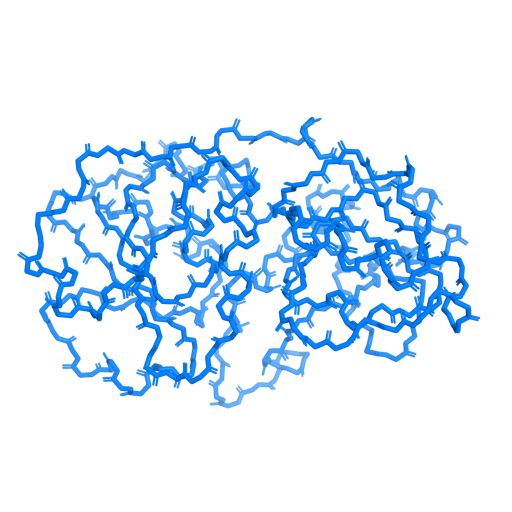M 1807 N N . ALA A 1 234 ? -18.986 8.515 17.133 1.00 74.12 234 ALA A N 1
ATOM 1808 C CA . ALA A 1 234 ? -19.683 7.293 16.759 1.00 74.12 234 ALA A CA 1
ATOM 1809 C C . ALA A 1 234 ? -18.840 6.540 15.719 1.00 74.12 234 ALA A C 1
ATOM 1811 O O . ALA A 1 234 ? -18.489 7.099 14.677 1.00 74.12 234 ALA A O 1
ATOM 1812 N N . LYS A 1 235 ? -18.515 5.276 16.009 1.00 72.94 235 LYS A N 1
ATOM 1813 C CA . LYS A 1 235 ? -17.804 4.412 15.064 1.00 72.94 235 LYS A CA 1
ATOM 1814 C C . LYS A 1 235 ? -18.672 4.273 13.811 1.00 72.94 235 LYS A C 1
ATOM 1816 O O . LYS A 1 235 ? -19.834 3.883 13.956 1.00 72.94 235 LYS A O 1
ATOM 1821 N N . PRO A 1 236 ? -18.172 4.601 12.607 1.00 67.75 236 PRO A N 1
ATOM 1822 C CA . PRO A 1 236 ? -18.953 4.386 11.402 1.00 67.75 236 PRO A CA 1
ATOM 1823 C C . PRO A 1 236 ? -19.326 2.903 11.304 1.00 67.75 236 PRO A C 1
ATOM 1825 O O . PRO A 1 236 ? -18.471 2.028 11.381 1.00 67.75 236 PRO A O 1
ATOM 1828 N N . THR A 1 237 ? -20.620 2.622 11.160 1.00 56.00 237 THR A N 1
ATOM 1829 C CA . THR A 1 237 ? -21.181 1.261 11.127 1.00 56.00 237 THR A CA 1
ATOM 1830 C C . THR A 1 237 ? -21.230 0.656 9.724 1.00 56.00 237 THR A C 1
ATOM 1832 O O . THR A 1 237 ? -21.908 -0.345 9.514 1.00 56.00 237 THR A O 1
ATOM 1835 N N . SER A 1 238 ? -20.517 1.224 8.751 1.00 48.31 238 SER A N 1
ATOM 1836 C CA . SER A 1 238 ? -20.539 0.741 7.370 1.00 48.31 238 SER A CA 1
ATOM 1837 C C . SER A 1 238 ? -19.133 0.375 6.912 1.00 48.31 238 SER A C 1
ATOM 1839 O O . SER A 1 238 ? -18.256 1.244 6.951 1.00 48.31 238 SER A O 1
ATOM 1841 N N . PRO A 1 239 ? -18.885 -0.861 6.444 1.00 58.12 239 PRO A N 1
ATOM 1842 C CA . PRO A 1 239 ? -17.663 -1.133 5.718 1.00 58.12 239 PRO A CA 1
ATOM 1843 C C . PRO A 1 239 ? -17.689 -0.345 4.408 1.00 58.12 239 PRO A C 1
ATOM 1845 O O . PRO A 1 239 ? -18.715 -0.244 3.731 1.00 58.12 239 PRO A O 1
ATOM 1848 N N . PHE A 1 240 ? -16.533 0.198 4.059 1.00 72.12 240 PHE A N 1
ATOM 1849 C CA . PHE A 1 240 ? -16.189 0.440 2.676 1.00 72.12 240 PHE A CA 1
ATOM 1850 C C . PHE A 1 240 ? -15.332 -0.756 2.249 1.00 72.12 240 PHE A C 1
ATOM 1852 O O . PHE A 1 240 ? -14.135 -0.809 2.527 1.00 72.12 240 PHE A O 1
ATOM 1859 N N . GLU A 1 241 ? -15.985 -1.786 1.708 1.00 82.38 241 GLU A N 1
ATOM 1860 C CA . GLU A 1 241 ? -15.290 -2.949 1.157 1.00 82.38 241 GLU A CA 1
ATOM 1861 C C . GLU A 1 241 ? -14.779 -2.608 -0.242 1.00 82.38 241 GLU A C 1
ATOM 1863 O O . GLU A 1 241 ? -15.547 -2.198 -1.113 1.00 82.38 241 GLU A O 1
ATOM 1868 N N . VAL A 1 242 ? -13.478 -2.807 -0.457 1.00 89.50 242 VAL A N 1
ATOM 1869 C CA . VAL A 1 242 ? -12.848 -2.693 -1.775 1.00 89.50 242 VAL A CA 1
ATOM 1870 C C . VAL A 1 242 ? -12.549 -4.094 -2.279 1.00 89.50 242 VAL A C 1
ATOM 1872 O O . VAL A 1 242 ? -11.479 -4.649 -2.033 1.00 89.50 242 VAL A O 1
ATOM 1875 N N . ALA A 1 243 ? -13.527 -4.686 -2.959 1.00 88.12 243 ALA A N 1
ATOM 1876 C CA . ALA A 1 243 ? -13.441 -6.046 -3.478 1.00 88.12 243 ALA A CA 1
ATOM 1877 C C . ALA A 1 243 ? -12.783 -6.078 -4.869 1.00 88.12 243 ALA A C 1
ATOM 1879 O O . ALA A 1 243 ? -13.434 -6.407 -5.856 1.00 88.12 243 ALA A O 1
ATOM 1880 N N . LEU A 1 244 ? -11.498 -5.718 -4.940 1.00 94.19 244 LEU A N 1
ATOM 1881 C CA . LEU A 1 244 ? -10.698 -5.877 -6.158 1.00 94.19 244 LEU A CA 1
ATOM 1882 C C . LEU A 1 244 ? -10.020 -7.251 -6.200 1.00 94.19 244 LEU A C 1
ATOM 1884 O O . LEU A 1 244 ? -9.659 -7.837 -5.176 1.00 94.19 244 LEU A O 1
ATOM 1888 N N . THR A 1 245 ? -9.827 -7.742 -7.413 1.00 95.19 245 THR A N 1
ATOM 1889 C CA . THR A 1 245 ? -9.179 -9.007 -7.756 1.00 95.19 245 THR A CA 1
ATOM 1890 C C . THR A 1 245 ? -7.934 -8.746 -8.597 1.00 95.19 245 THR A C 1
ATOM 1892 O O . THR A 1 245 ? -7.646 -7.607 -8.944 1.00 95.19 245 THR A O 1
ATOM 1895 N N . LEU A 1 246 ? -7.178 -9.789 -8.948 1.00 95.88 246 LEU A N 1
ATOM 1896 C CA . LEU A 1 246 ? -6.003 -9.642 -9.818 1.00 95.88 246 LEU A CA 1
ATOM 1897 C C . LEU A 1 246 ? -6.345 -9.093 -11.208 1.00 95.88 246 LEU A C 1
ATOM 1899 O O . LEU A 1 246 ? -5.505 -8.415 -11.791 1.00 95.88 246 LEU A O 1
ATOM 1903 N N . ASP A 1 247 ? -7.557 -9.346 -11.707 1.00 96.88 247 ASP A N 1
ATOM 1904 C CA . ASP A 1 247 ? -7.998 -8.902 -13.035 1.00 96.88 247 ASP A CA 1
ATOM 1905 C C . ASP A 1 247 ? -8.181 -7.377 -13.113 1.00 96.88 247 ASP A C 1
ATOM 1907 O O . ASP A 1 247 ? -8.137 -6.796 -14.198 1.00 96.88 247 ASP A O 1
ATOM 1911 N N . ASP A 1 248 ? -8.319 -6.712 -11.962 1.00 97.62 248 ASP A N 1
ATOM 1912 C CA . ASP A 1 248 ? -8.401 -5.253 -11.853 1.00 97.62 248 ASP A CA 1
ATOM 1913 C C . ASP A 1 248 ? -7.020 -4.571 -11.925 1.00 97.62 248 ASP A C 1
ATOM 1915 O O . ASP A 1 248 ? -6.919 -3.341 -11.944 1.00 97.62 248 ASP A O 1
ATOM 1919 N N . PHE A 1 249 ? -5.940 -5.360 -11.968 1.00 98.12 249 PHE A N 1
ATOM 1920 C CA . PHE A 1 249 ? -4.560 -4.889 -12.010 1.00 98.12 249 PHE A CA 1
ATOM 1921 C C . PHE A 1 249 ? -3.855 -5.355 -13.286 1.00 98.12 249 PHE A C 1
ATOM 1923 O O . PHE A 1 249 ? -4.099 -6.424 -13.838 1.00 98.12 249 PHE A O 1
ATOM 1930 N N . ALA A 1 250 ? -2.907 -4.544 -13.746 1.00 97.94 250 ALA A N 1
ATOM 1931 C CA . ALA A 1 250 ? -2.031 -4.870 -14.862 1.00 97.94 250 ALA A CA 1
ATOM 1932 C C . ALA A 1 250 ? -0.582 -5.001 -14.385 1.00 97.94 250 ALA A C 1
ATOM 1934 O O . ALA A 1 250 ? 0.073 -4.007 -14.058 1.00 97.94 250 ALA A O 1
ATOM 1935 N N . PHE A 1 251 ? -0.071 -6.228 -14.421 1.00 98.00 251 PHE A N 1
ATOM 1936 C CA . PHE A 1 251 ? 1.321 -6.557 -14.130 1.00 98.00 251 PHE A CA 1
ATOM 1937 C C . PHE A 1 251 ? 2.066 -6.936 -15.423 1.00 98.00 251 PHE A C 1
ATOM 1939 O O . PHE A 1 251 ? 1.444 -7.467 -16.348 1.00 98.00 251 PHE A O 1
ATOM 1946 N N . PRO A 1 252 ? 3.376 -6.647 -15.537 1.00 97.69 252 PRO A N 1
ATOM 1947 C CA . PRO A 1 252 ? 4.162 -7.098 -16.681 1.00 97.69 252 PRO A CA 1
ATOM 1948 C C . PRO A 1 252 ? 4.313 -8.622 -16.676 1.00 97.69 252 PRO A C 1
ATOM 1950 O O . PRO A 1 252 ? 4.338 -9.262 -15.631 1.00 97.69 252 PRO A O 1
ATOM 1953 N N . THR A 1 253 ? 4.465 -9.216 -17.852 1.00 97.75 253 THR A N 1
ATOM 1954 C CA . THR A 1 253 ? 4.776 -10.647 -17.970 1.00 97.75 253 THR A CA 1
ATOM 1955 C C . THR A 1 253 ? 6.211 -10.946 -17.515 1.00 97.75 253 THR A C 1
ATOM 1957 O O . THR A 1 253 ? 7.082 -10.071 -17.509 1.00 97.75 253 THR A O 1
ATOM 1960 N N . ALA A 1 254 ? 6.501 -12.210 -17.183 1.00 97.56 254 ALA A N 1
ATOM 1961 C CA . ALA A 1 254 ? 7.860 -12.634 -16.833 1.00 97.56 254 ALA A CA 1
ATOM 1962 C C . ALA A 1 254 ? 8.878 -12.345 -17.955 1.00 97.56 254 ALA A C 1
ATOM 1964 O O . ALA A 1 254 ? 10.012 -11.967 -17.667 1.00 97.56 254 ALA A O 1
ATOM 1965 N N . ASP A 1 255 ? 8.478 -12.471 -19.223 1.00 97.81 255 ASP A N 1
ATOM 1966 C CA . ASP A 1 255 ? 9.351 -12.193 -20.368 1.00 97.81 255 ASP A CA 1
ATOM 1967 C C . ASP A 1 255 ? 9.624 -10.698 -20.543 1.00 97.81 255 ASP A C 1
ATOM 1969 O O . ASP A 1 255 ? 10.769 -10.312 -20.778 1.00 97.81 255 ASP A O 1
ATOM 1973 N N . GLU A 1 256 ? 8.623 -9.836 -20.335 1.00 97.56 256 GLU A N 1
ATOM 1974 C CA . GLU A 1 256 ? 8.840 -8.385 -20.296 1.00 97.56 256 GLU A CA 1
ATOM 1975 C C . GLU A 1 256 ? 9.806 -7.989 -19.174 1.00 97.56 256 GLU A C 1
ATOM 1977 O O . GLU A 1 256 ? 10.677 -7.140 -19.374 1.00 97.56 256 GLU A O 1
ATOM 1982 N N . LEU A 1 257 ? 9.697 -8.629 -18.005 1.00 98.12 257 LEU A N 1
ATOM 1983 C CA . LEU A 1 257 ? 10.615 -8.390 -16.894 1.00 98.12 257 LEU A CA 1
ATOM 1984 C C . LEU A 1 257 ? 12.030 -8.895 -17.182 1.00 98.12 257 LEU A C 1
ATOM 1986 O O . LEU A 1 257 ? 12.993 -8.224 -16.813 1.00 98.12 257 LEU A O 1
ATOM 1990 N N . ARG A 1 258 ? 12.192 -10.039 -17.857 1.00 97.56 258 ARG A N 1
ATOM 1991 C CA . ARG A 1 258 ? 13.509 -10.524 -18.306 1.00 97.56 258 ARG A CA 1
ATOM 1992 C C . ARG A 1 258 ? 14.128 -9.592 -19.343 1.00 97.56 258 ARG A C 1
ATOM 1994 O O . ARG A 1 258 ? 15.325 -9.330 -19.271 1.00 97.56 258 ARG A O 1
ATOM 2001 N N . ALA A 1 259 ? 13.326 -9.041 -20.255 1.00 97.00 259 ALA A N 1
ATOM 2002 C CA . ALA A 1 259 ? 13.797 -8.130 -21.298 1.00 97.00 259 ALA A CA 1
ATOM 2003 C C . ALA A 1 259 ? 14.422 -6.842 -20.732 1.00 97.00 259 ALA A C 1
ATOM 2005 O O . ALA A 1 259 ? 15.386 -6.329 -21.294 1.00 97.00 259 ALA A O 1
ATOM 2006 N N . ILE A 1 260 ? 13.923 -6.350 -19.593 1.00 95.88 260 ILE A N 1
ATOM 2007 C CA . ILE A 1 260 ? 14.515 -5.209 -18.866 1.00 95.88 260 ILE A CA 1
ATOM 2008 C C . ILE A 1 260 ? 15.517 -5.645 -17.777 1.00 95.88 260 ILE A C 1
ATOM 2010 O O . ILE A 1 260 ? 16.017 -4.829 -16.999 1.00 95.88 260 ILE A O 1
ATOM 2014 N N . GLY A 1 261 ? 15.787 -6.950 -17.684 1.00 95.19 261 GLY A N 1
ATOM 2015 C CA . GLY A 1 261 ? 16.631 -7.581 -16.673 1.00 95.19 261 GLY A CA 1
ATOM 2016 C C . GLY A 1 261 ? 16.081 -7.505 -15.247 1.00 95.19 261 GLY A C 1
ATOM 2017 O O . GLY A 1 261 ? 16.845 -7.711 -14.305 1.00 95.19 261 GLY A O 1
ATOM 2018 N N . ALA A 1 262 ? 14.819 -7.127 -15.046 1.00 97.12 262 ALA A N 1
ATOM 2019 C CA . ALA A 1 262 ? 14.204 -7.042 -13.725 1.00 97.12 262 ALA A CA 1
ATOM 2020 C C . ALA A 1 262 ? 14.055 -8.432 -13.104 1.00 97.12 262 ALA A C 1
ATOM 2022 O O . ALA A 1 262 ? 14.304 -8.587 -11.916 1.00 97.12 262 ALA A O 1
ATOM 2023 N N . LEU A 1 263 ? 13.700 -9.442 -13.898 1.00 97.38 263 LEU A N 1
ATOM 2024 C CA . LEU A 1 263 ? 13.590 -10.828 -13.450 1.00 97.38 263 LEU A CA 1
ATOM 2025 C C . LEU A 1 263 ? 14.801 -11.625 -13.945 1.00 97.38 263 LEU A C 1
ATOM 2027 O O . LEU A 1 263 ? 15.024 -11.725 -15.150 1.00 97.38 263 LEU A O 1
ATOM 2031 N N . VAL A 1 264 ? 15.582 -12.177 -13.019 1.00 92.19 264 VAL A N 1
ATOM 2032 C CA . VAL A 1 264 ? 16.839 -12.884 -13.304 1.00 92.19 264 VAL A CA 1
ATOM 2033 C C . VAL A 1 264 ? 16.794 -14.264 -12.656 1.00 92.19 264 VAL A C 1
ATOM 2035 O O . VAL A 1 264 ? 16.378 -14.406 -11.507 1.00 92.19 264 VAL A O 1
ATOM 2038 N N . GLY A 1 265 ? 17.187 -15.305 -13.379 1.00 77.31 265 GLY A N 1
ATOM 2039 C CA . GLY A 1 265 ? 17.176 -16.688 -12.908 1.00 77.31 265 GLY A CA 1
ATOM 2040 C C . GLY A 1 265 ? 18.232 -17.498 -13.619 1.00 77.31 265 GLY A C 1
ATOM 2041 O O . GLY A 1 265 ? 18.387 -17.273 -14.838 1.00 77.31 265 GLY A O 1
#

pLDDT: mean 93.5, std 7.89, range [48.31, 98.75]

Solvent-accessible surface area (backbone atoms only — not comparable to full-atom values): 14049 Å² total; per-residue (Å²): 82,38,31,31,20,56,59,73,64,70,15,66,94,82,59,46,96,89,36,86,61,16,45,16,57,36,52,38,46,43,57,50,36,34,72,77,66,69,18,49,69,39,80,39,92,86,58,48,16,22,47,29,40,37,46,73,48,49,50,65,71,38,40,37,20,38,32,35,8,28,20,41,46,86,62,74,54,69,44,29,93,81,26,53,70,53,43,40,28,19,22,14,8,63,57,29,48,49,52,44,44,74,30,61,41,75,59,86,58,45,76,35,43,46,48,54,57,32,42,51,40,68,78,39,42,71,50,69,75,68,46,64,59,39,91,90,32,47,35,31,25,48,31,80,92,43,48,80,83,49,67,85,55,78,94,49,49,68,46,73,40,56,30,50,46,71,55,52,52,52,58,49,39,30,23,60,34,36,37,15,41,18,68,52,48,46,40,41,24,22,23,65,47,27,21,64,45,65,26,46,58,93,58,99,65,58,63,55,41,55,47,19,44,39,50,40,73,74,41,82,86,68,89,48,42,46,63,69,56,50,68,73,40,83,73,74,91,58,58,60,62,45,89,61,58,74,86,68,53,54,76,82,52,72,64,61,31,39,76,49,58,14,39,46,119

Mean predicted aligned error: 3.98 Å

Sequence (265 aa):
MELRTFYWDATKNGTSTAWRAGNAGDVFNRDLAEYLYGAQLRNAAHNGGRLLLVGSIVHRVLPGDVVSGVGHKGSPIPLASENPGVRFLGVRGPLTFEAVREAGYDVSGIRYQYDPGLLVRVMYADLVASVPAEPGRVVFVPHYRERPQYADRTDVAVIDIDCTPRELVREILRAEHVYSSSLHGLIFAHALGRPCTLVAPLTPEPELKYRDYVASVGLPWTTPPDLDGAIRAAKPTSPFEVALTLDDFAFPTADELRAIGALVG

Radius of gyration: 17.93 Å; Cα contacts (8 Å, |Δi|>4): 578; chains: 1; bounding box: 42×35×49 Å

Nearest PDB structures (foldseek):
  6x1l-assembly1_A-2  TM=5.074E-01  e=7.486E-04  Klebsiella pneumoniae subsp. pneumoniae NTUH-K2044
  2h1h-assembly2_B  TM=4.592E-01  e=1.843E-01  Escherichia coli RS218
  1psw-assembly1_A  TM=3.416E-01  e=1.183E-01  Escherichia coli
  3tov-assembly1_A  TM=4.925E-01  e=1.488E+00  Veillonella parvula DSM 2008
  3ot5-assembly6_D  TM=5.224E-01  e=2.630E+00  Listeria monocytogenes EGD-e

Foldseek 3Di:
DEFEAAFDAPCVVPNDPLFDAGQQQRLCVQLVCCVAPVHGYDHDQDDALHEYAAEQCQLRHAAQYEYWEHHHQPPQRAACVRHDNYHYQEYQFDVRLVSCVVSVDDSPNHQAHRHCLLCLCVSVVVLLVPAAAAPPAEEEEEDQVCCVVCVPPDVHHYDYSSDHNNVLLNSLRNHQEYEYCDPSNVSSNQSSQHQYAYAPHPDDGRPRRVCRNCVRLVHDDDDG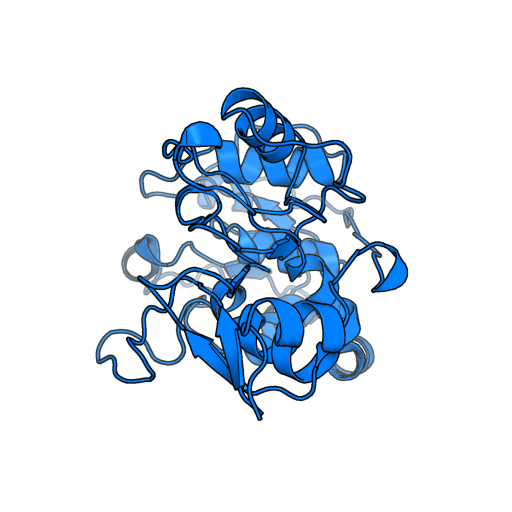YHPVVQVPDDRPNGGNHDPDDCVNTDDDDPVSSVVSPSDDD